Protein AF-A0A1V5MQG4-F1 (afdb_monomer)

Nearest PDB structures (foldseek):
  7k2t-assembly1_A  TM=4.813E-01  e=3.893E-16  Aquifex aeolicus VF5
  7k2t-assembly1_C  TM=4.267E-01  e=6.390E-17  Aquifex aeolicus VF5
  8dne-assembly1_C  TM=4.359E-01  e=9.608E-16  Aquifex aeolicus VF5
  2r5o-assembly1_A  TM=7.917E-01  e=7.625E-08  Escherichia coli
  7nnu-assembly1_B  TM=7.446E-01  e=1.601E-04  Lactobacillus delbrueckii subsp. bulgaricus ATCC 11842 = JCM 1002

Solvent-accessible surface area (backbone atoms only — not comparable to full-atom values): 18918 Å² total; per-residue (Å²): 132,92,72,59,75,93,74,47,52,72,58,55,46,49,54,51,52,49,57,51,57,76,70,55,93,64,64,69,46,80,37,75,48,69,72,78,56,69,53,72,73,54,35,51,52,50,53,52,51,52,53,52,39,48,75,69,70,37,46,75,49,80,45,67,93,49,63,66,60,46,62,74,70,35,74,55,38,75,40,70,56,98,90,38,81,75,46,72,43,50,23,71,62,45,54,47,52,55,48,52,54,55,48,57,57,54,54,66,74,56,78,79,75,81,79,85,88,77,92,79,88,83,82,83,91,84,66,102,64,72,93,83,79,76,82,87,87,89,75,86,82,72,90,75,76,78,65,34,63,50,74,43,66,82,88,79,24,64,62,62,86,56,32,29,43,35,33,43,37,47,32,31,61,98,55,58,64,85,53,85,31,33,30,71,44,32,35,34,38,39,42,30,32,38,36,67,39,62,80,49,31,76,33,56,29,38,34,40,18,39,78,85,67,51,74,73,51,73,53,59,40,70,87,80,49,55,81,83,48,75,25,65,53,47,80,48,72,49,77,49,72,46,62,42,26,37,48,37,66,43,47,36,27,35,21,43,38,33,24,40,73,84,73,43,80,76,46,75,46,76,63,75,44,55,48,58,32,34,74,39,71,68,64,69,67,32,76,61,53,81,80,42,76,82,81,78,69,73,57,43,66,81,75,91,83,86,88,80,88,81,129

Foldseek 3Di:
DPDDLVPDDPQRVLLVVLVVVLPDPDQEEEAAQSLVDDDPVSSVVSLVSLVVCVVVVGHYDYHHPDLVSCLVRPQKDFDDDPNDTPDIGGSVVNVVVVLVVVVVVVVVVVPPDDDDPDDDDDDPDDDPDDPPPDDDDDDDDDPQDDFQKDADDDPVFPDDQFKGWGMWHKDFPPDDRRDAAAQQTKMKIKTKMWTNAAQKDKKKKKWKAFSSRHTPDIDICPVPDDSPPPRDTGIDMDMDIHHHQFFFWGKMFMKMWMAISVPRTPDIGGRPGIHTYHHDPCRVPDPCCVPDPGDDDGTGDPDDDDDDDDD

Radius of gyration: 24.95 Å; Cα contacts (8 Å, |Δi|>4): 440; chains: 1; bounding box: 71×74×61 Å

pLDDT: mean 75.66, std 19.07, range [26.03, 98.06]

Secondary structure (DSSP, 8-state):
----GGG--HHHHHHHHHHHHTT---SEEEEESTTSSS-HHHHHHHHHHHHHHHHTT-EEEEE-S-HHHHHHH-SEEEEEETTEEEEEEEHHHHHHHHHHHHHHHHHHHTTT-PPP---------S--S-TT-S--S--PPP--PPPSEEE--GGGSSB-SSEEEEEEEEEETTS-TTSPEETTS-EEEEEEEEE-SSS--EEEEEEEEETTS-EEEEEEGGGT--TTSS-S-EEEEEEEEEPTTSBPSEEEEEEEEEEETTTEEEEEEEEEEEEEEE--HHHHT-GGGGT-----SSB------------

Structure (mmCIF, N/CA/C/O backbone):
data_AF-A0A1V5MQG4-F1
#
_entry.id   AF-A0A1V5MQG4-F1
#
loop_
_atom_site.group_PDB
_atom_site.id
_atom_site.type_symbol
_atom_site.label_atom_id
_atom_site.label_alt_id
_atom_site.label_comp_id
_atom_site.label_asym_id
_atom_site.label_entity_id
_atom_site.label_seq_id
_atom_site.pdbx_PDB_ins_code
_atom_site.Cartn_x
_atom_site.Cartn_y
_atom_site.Cartn_z
_atom_site.occupancy
_atom_site.B_iso_or_equiv
_atom_site.auth_seq_id
_atom_site.auth_comp_id
_atom_site.auth_asym_id
_atom_site.auth_atom_id
_atom_site.pdbx_PDB_model_num
ATOM 1 N N . MET A 1 1 ? 17.084 -39.443 -5.030 1.00 52.09 1 MET A N 1
ATOM 2 C CA . MET A 1 1 ? 15.611 -39.551 -5.083 1.00 52.09 1 MET A CA 1
ATOM 3 C C . MET A 1 1 ? 15.299 -40.390 -6.305 1.00 52.09 1 MET A C 1
ATOM 5 O O . MET A 1 1 ? 15.584 -39.919 -7.393 1.00 52.09 1 MET A O 1
ATOM 9 N N . ASP A 1 2 ? 14.760 -41.596 -6.122 1.00 71.19 2 ASP A N 1
ATOM 10 C CA . ASP A 1 2 ? 14.412 -42.526 -7.218 1.00 71.19 2 ASP A CA 1
ATOM 11 C C . ASP A 1 2 ? 12.912 -42.484 -7.564 1.00 71.19 2 ASP A C 1
ATOM 13 O O . ASP A 1 2 ? 12.343 -43.413 -8.135 1.00 71.19 2 ASP A O 1
ATOM 17 N N . THR A 1 3 ? 12.237 -41.398 -7.183 1.00 77.06 3 THR A N 1
ATOM 18 C CA . THR A 1 3 ? 10.816 -41.196 -7.458 1.00 77.06 3 THR A CA 1
ATOM 19 C C . THR A 1 3 ? 10.630 -40.804 -8.931 1.00 77.06 3 THR A C 1
ATOM 21 O O . THR A 1 3 ? 11.275 -39.861 -9.385 1.00 77.06 3 THR A O 1
ATOM 24 N N . PRO A 1 4 ? 9.741 -41.460 -9.696 1.00 81.06 4 PRO A N 1
ATOM 25 C CA . PRO A 1 4 ? 9.439 -41.055 -11.068 1.00 81.06 4 PRO A CA 1
ATOM 26 C C . PRO A 1 4 ? 8.904 -39.617 -11.147 1.00 81.06 4 PRO A C 1
ATOM 28 O O . PRO A 1 4 ? 8.066 -39.236 -10.331 1.00 81.06 4 PRO A O 1
ATOM 31 N N . VAL A 1 5 ? 9.306 -38.849 -12.171 1.00 80.00 5 VAL A N 1
ATOM 32 C CA . VAL A 1 5 ? 8.906 -37.433 -12.361 1.00 80.00 5 VAL A CA 1
ATOM 33 C C . VAL A 1 5 ? 7.385 -37.244 -12.365 1.00 80.00 5 VAL A C 1
ATOM 35 O O . VAL A 1 5 ? 6.885 -36.261 -11.831 1.00 80.00 5 VAL A O 1
ATOM 38 N N . LYS A 1 6 ? 6.627 -38.221 -12.878 1.00 83.06 6 LYS A N 1
ATOM 39 C CA . LYS A 1 6 ? 5.152 -38.210 -12.861 1.00 83.06 6 LYS A CA 1
ATOM 40 C C . LYS A 1 6 ? 4.527 -38.163 -11.457 1.00 83.06 6 LYS A C 1
ATOM 42 O O . LYS A 1 6 ? 3.350 -37.855 -11.335 1.00 83.06 6 LYS A O 1
ATOM 47 N N . ASN A 1 7 ? 5.299 -38.486 -10.419 1.00 84.81 7 ASN A N 1
ATOM 48 C CA . ASN A 1 7 ? 4.872 -38.463 -9.020 1.00 84.81 7 ASN A CA 1
ATOM 49 C C . ASN A 1 7 ? 5.419 -37.231 -8.272 1.00 84.81 7 ASN A C 1
ATOM 51 O O . ASN A 1 7 ? 5.342 -37.176 -7.045 1.00 84.81 7 ASN A O 1
ATOM 55 N N . TYR A 1 8 ? 6.038 -36.274 -8.972 1.00 84.06 8 TYR A N 1
ATOM 56 C CA . TYR A 1 8 ? 6.528 -35.043 -8.356 1.00 84.06 8 TYR A CA 1
ATOM 57 C C . TYR A 1 8 ? 5.348 -34.124 -8.040 1.00 84.06 8 TYR A C 1
ATOM 59 O O . TYR A 1 8 ? 4.417 -33.997 -8.832 1.00 84.06 8 TYR A O 1
ATOM 67 N N . SER A 1 9 ? 5.403 -33.442 -6.894 1.00 79.06 9 SER A N 1
ATOM 68 C CA . SER A 1 9 ? 4.512 -32.305 -6.658 1.00 79.06 9 SER A CA 1
ATOM 69 C C . SER A 1 9 ? 4.805 -31.189 -7.666 1.00 79.06 9 SER A C 1
ATOM 71 O O . SER A 1 9 ? 5.906 -31.123 -8.220 1.00 79.06 9 SER A O 1
ATOM 73 N N . SER A 1 10 ? 3.861 -30.267 -7.858 1.00 74.19 10 SER A N 1
ATOM 74 C CA . SER A 1 10 ? 4.056 -29.085 -8.711 1.00 74.19 10 SER A CA 1
ATOM 75 C C . SER A 1 10 ? 5.344 -28.327 -8.359 1.00 74.19 10 SER A C 1
ATOM 77 O O . SER A 1 10 ? 6.143 -28.022 -9.238 1.00 74.19 10 SER A O 1
ATOM 79 N N . GLY A 1 11 ? 5.626 -28.131 -7.066 1.00 76.62 11 GLY A N 1
ATOM 80 C CA . GLY A 1 11 ? 6.857 -27.485 -6.602 1.00 76.62 11 GLY A CA 1
ATOM 81 C C . GLY A 1 11 ? 8.137 -28.283 -6.887 1.00 76.62 11 GLY A C 1
ATOM 82 O O . GLY A 1 11 ? 9.165 -27.695 -7.218 1.00 76.62 11 GLY A O 1
ATOM 83 N N . MET A 1 12 ? 8.106 -29.616 -6.789 1.00 82.69 12 MET A N 1
ATOM 84 C CA . MET A 1 12 ? 9.257 -30.462 -7.140 1.00 82.69 12 MET A CA 1
ATOM 85 C C . MET A 1 12 ? 9.513 -30.468 -8.647 1.00 82.69 12 MET A C 1
ATOM 87 O O . MET A 1 12 ? 10.662 -30.370 -9.077 1.00 82.69 12 MET A O 1
ATOM 91 N N . TYR A 1 13 ? 8.443 -30.553 -9.436 1.00 84.31 13 TYR A N 1
ATOM 92 C CA . TYR A 1 13 ? 8.503 -30.486 -10.890 1.00 84.31 13 TYR A CA 1
ATOM 93 C C . TYR A 1 13 ? 9.094 -29.151 -11.345 1.00 84.31 13 TYR A C 1
ATOM 95 O O . TYR A 1 13 ? 10.034 -29.127 -12.132 1.00 84.31 13 TYR A O 1
ATOM 103 N N . MET A 1 14 ? 8.633 -28.050 -10.752 1.00 80.62 14 MET A N 1
ATOM 104 C CA . MET A 1 14 ? 9.139 -26.706 -11.012 1.00 80.62 14 MET A CA 1
ATOM 105 C C . MET A 1 14 ? 10.629 -26.555 -10.704 1.00 80.62 14 MET A C 1
ATOM 107 O O . MET A 1 14 ? 11.385 -26.006 -11.501 1.00 80.62 14 MET A O 1
ATOM 111 N N . ARG A 1 15 ? 11.068 -27.058 -9.543 1.00 83.69 15 ARG A N 1
ATOM 112 C CA . ARG A 1 15 ? 12.481 -27.017 -9.139 1.00 83.69 15 ARG A CA 1
ATOM 113 C C . ARG A 1 15 ? 13.362 -27.762 -10.126 1.00 83.69 15 ARG A C 1
ATOM 115 O O . ARG A 1 15 ? 14.437 -27.271 -10.461 1.00 83.69 15 ARG A O 1
ATOM 122 N N . LEU A 1 16 ? 12.900 -28.919 -10.597 1.00 86.19 16 LEU A N 1
ATOM 123 C CA . LEU A 1 16 ? 13.592 -29.683 -11.626 1.00 86.19 16 LEU A CA 1
ATOM 124 C C . LEU A 1 16 ? 13.599 -28.933 -12.965 1.00 86.19 16 LEU A C 1
ATOM 126 O O . LEU A 1 16 ? 14.663 -28.780 -13.553 1.00 86.19 16 LEU A O 1
ATOM 130 N N . ALA A 1 17 ? 12.451 -28.424 -13.414 1.00 84.00 17 ALA A N 1
ATOM 131 C CA . ALA A 1 17 ? 12.332 -27.670 -14.660 1.00 84.00 17 ALA A CA 1
ATOM 132 C C . ALA A 1 17 ? 13.258 -26.445 -14.668 1.00 84.00 17 ALA A C 1
ATOM 134 O O . ALA A 1 17 ? 14.018 -26.248 -15.613 1.00 84.00 17 ALA A O 1
ATOM 135 N N . PHE A 1 18 ? 13.283 -25.677 -13.576 1.00 83.88 18 PHE A N 1
ATOM 136 C CA . PHE A 1 18 ? 14.183 -24.538 -13.441 1.00 83.88 18 PHE A CA 1
ATOM 137 C C . PHE A 1 18 ? 15.653 -24.960 -13.397 1.00 83.88 18 PHE A C 1
ATOM 139 O O . PHE A 1 18 ? 16.492 -24.316 -14.018 1.00 83.88 18 PHE A O 1
ATOM 146 N N . ALA A 1 19 ? 15.987 -26.045 -12.688 1.00 84.50 19 ALA A N 1
ATOM 147 C CA . ALA A 1 19 ? 17.353 -26.561 -12.656 1.00 84.50 19 ALA A CA 1
ATOM 148 C C . ALA A 1 19 ? 17.837 -26.973 -14.053 1.00 84.50 19 ALA A C 1
ATOM 150 O O . ALA A 1 19 ? 18.994 -26.724 -14.382 1.00 84.50 19 ALA A O 1
ATOM 151 N N . VAL A 1 20 ? 16.956 -27.541 -14.882 1.00 86.88 20 VAL A N 1
ATOM 152 C CA . VAL A 1 20 ? 17.245 -27.826 -16.291 1.00 86.88 20 VAL A CA 1
ATOM 153 C C . VAL A 1 20 ? 17.458 -26.520 -17.055 1.00 86.88 20 VAL A C 1
ATOM 155 O O . VAL A 1 20 ? 18.537 -26.322 -17.602 1.00 86.88 20 VAL A O 1
ATOM 158 N N . ILE A 1 21 ? 16.493 -25.593 -17.021 1.00 83.81 21 ILE A N 1
ATOM 159 C CA . ILE A 1 21 ? 16.568 -24.311 -17.744 1.00 83.81 21 ILE A CA 1
ATOM 160 C C . ILE A 1 21 ? 17.828 -23.515 -17.369 1.00 83.81 21 ILE A C 1
ATOM 162 O O . ILE A 1 21 ? 18.481 -22.943 -18.236 1.00 83.81 21 ILE A O 1
ATOM 166 N N . ALA A 1 22 ? 18.229 -23.530 -16.097 1.00 79.69 22 ALA A N 1
ATOM 167 C CA . ALA A 1 22 ? 19.415 -22.832 -15.610 1.00 79.69 22 ALA A CA 1
ATOM 16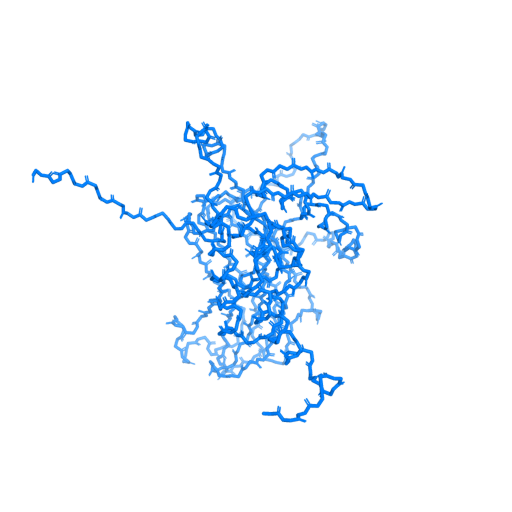8 C C . ALA A 1 22 ? 20.741 -23.323 -16.232 1.00 79.69 22 ALA A C 1
ATOM 170 O O . ALA A 1 22 ? 21.737 -22.596 -16.170 1.00 79.69 22 ALA A O 1
ATOM 171 N N . HIS A 1 23 ? 20.765 -24.527 -16.808 1.00 84.12 23 HIS A N 1
ATOM 172 C CA . HIS A 1 23 ? 21.940 -25.126 -17.451 1.00 84.12 23 HIS A CA 1
ATOM 173 C C . HIS A 1 23 ? 21.776 -25.302 -18.967 1.00 84.12 23 HIS A C 1
ATOM 175 O O . HIS A 1 23 ? 22.690 -25.797 -19.621 1.00 84.12 23 HIS A O 1
ATOM 181 N N . VAL A 1 24 ? 20.631 -24.910 -19.529 1.00 88.12 24 VAL A N 1
ATOM 182 C CA . VAL A 1 24 ? 20.404 -24.921 -20.976 1.00 88.12 24 VAL A CA 1
ATOM 183 C C . VAL A 1 24 ? 21.082 -23.700 -21.594 1.00 88.12 24 VAL A C 1
ATOM 185 O O . VAL A 1 24 ? 20.833 -22.568 -21.181 1.00 88.12 24 VAL A O 1
ATOM 188 N N . ASP A 1 25 ? 21.917 -23.926 -22.607 1.00 86.56 25 ASP A N 1
ATOM 189 C CA . ASP A 1 25 ? 22.452 -22.854 -23.446 1.00 86.56 25 ASP A CA 1
ATOM 190 C C . ASP A 1 25 ? 21.476 -22.568 -24.593 1.00 86.56 25 ASP A C 1
ATOM 192 O O . ASP A 1 25 ? 21.567 -23.138 -25.678 1.00 86.56 25 ASP A O 1
ATOM 196 N N . ALA A 1 26 ? 20.475 -21.739 -24.303 1.00 90.00 26 ALA A N 1
ATOM 197 C CA . ALA A 1 26 ? 19.531 -21.218 -25.284 1.00 90.00 26 ALA A CA 1
ATOM 198 C C . ALA A 1 26 ? 19.756 -19.718 -25.493 1.00 90.00 26 ALA A C 1
ATOM 200 O O . ALA A 1 26 ? 20.293 -19.029 -24.621 1.00 90.00 26 ALA A O 1
ATOM 201 N N . ASP A 1 27 ? 19.320 -19.205 -26.641 1.00 91.25 27 ASP A N 1
ATOM 202 C CA . ASP A 1 27 ? 19.339 -17.767 -26.940 1.00 91.25 27 ASP A CA 1
ATOM 203 C C . ASP A 1 27 ? 18.058 -17.059 -26.483 1.00 91.25 27 ASP A C 1
ATOM 205 O O . ASP A 1 27 ? 18.081 -15.866 -26.170 1.00 91.25 27 ASP A O 1
ATOM 209 N N . ILE A 1 28 ? 16.949 -17.805 -26.412 1.00 92.81 28 ILE A N 1
ATOM 210 C CA . ILE A 1 28 ? 15.619 -17.314 -26.047 1.00 92.81 28 ILE A CA 1
ATOM 211 C C . ILE A 1 28 ? 15.026 -18.216 -24.964 1.00 92.81 28 ILE A C 1
ATOM 213 O O . ILE A 1 28 ? 14.935 -19.432 -25.137 1.00 92.81 28 ILE A O 1
ATOM 217 N N . PHE A 1 29 ? 14.583 -17.605 -23.869 1.00 91.62 29 PHE A N 1
ATOM 218 C CA . PHE A 1 29 ? 13.902 -18.267 -22.761 1.00 91.62 29 PHE A CA 1
ATOM 219 C C . PHE A 1 29 ? 12.455 -17.782 -22.666 1.00 91.62 29 PHE A C 1
ATOM 221 O O . PHE A 1 29 ? 12.201 -16.580 -22.713 1.00 91.62 29 PHE A O 1
ATOM 228 N N . LEU A 1 30 ? 11.516 -18.714 -22.491 1.00 91.44 30 LEU A N 1
ATOM 229 C CA . LEU A 1 30 ? 10.117 -18.425 -22.179 1.00 91.44 30 LEU A CA 1
ATOM 230 C C . LEU A 1 30 ? 9.828 -18.902 -20.757 1.00 91.44 30 LEU A C 1
ATOM 232 O O . LEU A 1 30 ? 9.911 -20.096 -20.470 1.00 91.44 30 LEU A O 1
ATOM 236 N N . PHE A 1 31 ? 9.492 -17.966 -19.880 1.00 87.81 31 PHE A N 1
ATOM 237 C CA . PHE A 1 31 ? 9.106 -18.248 -18.507 1.00 87.81 31 PHE A CA 1
ATOM 238 C C . PHE A 1 31 ? 7.630 -17.934 -18.319 1.00 87.81 31 PHE A C 1
ATOM 240 O O . PHE A 1 31 ? 7.248 -16.767 -18.299 1.00 87.81 31 PHE A O 1
ATOM 247 N N . ASP A 1 32 ? 6.829 -18.982 -18.153 1.00 87.75 32 ASP A N 1
ATOM 248 C CA . ASP A 1 32 ? 5.408 -18.876 -17.841 1.00 87.75 32 ASP A CA 1
ATOM 249 C C . ASP A 1 32 ? 5.185 -19.141 -16.352 1.00 87.75 32 ASP A C 1
ATOM 251 O O . ASP A 1 32 ? 5.477 -20.231 -15.857 1.00 87.75 32 ASP A O 1
ATOM 255 N N . GLU A 1 33 ? 4.799 -18.094 -15.624 1.00 80.19 33 GLU A N 1
ATOM 256 C CA . GLU A 1 33 ? 4.568 -18.088 -14.177 1.00 80.19 33 GLU A CA 1
ATOM 257 C C . GLU A 1 33 ? 5.708 -18.700 -13.344 1.00 80.19 33 GLU A C 1
ATOM 259 O O . GLU A 1 33 ? 5.507 -19.227 -12.248 1.00 80.19 33 GLU A O 1
ATOM 264 N N . VAL A 1 34 ? 6.954 -18.605 -13.827 1.00 76.38 34 VAL A N 1
ATOM 265 C CA . VAL A 1 34 ? 8.057 -19.367 -13.222 1.00 76.38 34 VAL A CA 1
ATOM 266 C C . VAL A 1 34 ? 8.372 -18.939 -11.774 1.00 76.38 34 VAL A C 1
ATOM 268 O O . VAL A 1 34 ? 8.983 -19.669 -10.992 1.00 76.38 34 VAL A O 1
ATOM 271 N N . LEU A 1 35 ? 7.973 -17.717 -11.424 1.00 72.31 35 LEU A N 1
ATOM 272 C CA . LEU A 1 35 ? 8.260 -17.070 -10.149 1.00 72.31 35 LEU A CA 1
ATOM 273 C C . LEU A 1 35 ? 7.092 -17.132 -9.166 1.00 72.31 35 LEU A C 1
ATOM 275 O O . LEU A 1 35 ? 7.253 -16.663 -8.042 1.00 72.31 35 LEU A O 1
ATOM 279 N N . SER A 1 36 ? 5.940 -17.697 -9.537 1.00 66.75 36 SER A N 1
ATOM 280 C CA . SER A 1 36 ? 4.754 -17.738 -8.670 1.00 66.75 36 SER A CA 1
ATOM 281 C C . SER A 1 36 ? 4.760 -18.907 -7.678 1.00 66.75 36 SER A C 1
ATOM 283 O O . SER A 1 36 ? 4.062 -18.854 -6.666 1.00 66.75 36 SER A O 1
ATOM 285 N N . VAL A 1 37 ? 5.581 -19.941 -7.907 1.00 66.31 37 VAL A N 1
ATOM 286 C CA . VAL A 1 37 ? 5.632 -21.136 -7.047 1.00 66.31 37 VAL A CA 1
ATOM 287 C C . VAL A 1 37 ? 7.003 -21.372 -6.408 1.00 66.31 37 VAL A C 1
ATOM 289 O O . VAL A 1 37 ? 8.050 -20.942 -6.891 1.00 66.31 37 VAL A O 1
ATOM 292 N N . GLY A 1 38 ? 6.996 -22.130 -5.310 1.00 69.56 38 GLY A N 1
ATOM 293 C CA . GLY A 1 38 ? 8.183 -22.438 -4.514 1.00 69.56 38 GLY A CA 1
ATOM 294 C C . GLY A 1 38 ? 8.340 -21.528 -3.295 1.00 69.56 38 GLY A C 1
ATOM 295 O O . GLY A 1 38 ? 7.615 -20.555 -3.114 1.00 69.56 38 GLY A O 1
ATOM 296 N N . ASP A 1 39 ? 9.280 -21.881 -2.417 1.00 74.81 39 ASP A N 1
ATOM 297 C CA . ASP A 1 39 ? 9.585 -21.070 -1.236 1.00 74.81 39 ASP A CA 1
ATOM 298 C C . ASP A 1 39 ? 10.395 -19.817 -1.617 1.00 74.81 39 ASP A C 1
ATOM 300 O O . ASP A 1 39 ? 10.957 -19.719 -2.711 1.00 74.81 39 ASP A O 1
ATOM 304 N N . ALA A 1 40 ? 10.472 -18.848 -0.702 1.00 69.50 40 ALA A N 1
ATOM 305 C CA . ALA A 1 40 ? 11.180 -17.588 -0.933 1.00 69.50 40 ALA A CA 1
ATOM 306 C C . ALA A 1 40 ? 12.654 -17.791 -1.340 1.00 69.50 40 ALA A C 1
ATOM 308 O O . ALA A 1 40 ? 13.167 -17.070 -2.195 1.00 69.50 40 ALA A O 1
ATOM 309 N N . ALA A 1 41 ? 13.325 -18.804 -0.781 1.00 69.62 41 ALA A N 1
ATOM 310 C CA . ALA A 1 41 ? 14.715 -19.114 -1.106 1.00 69.62 41 ALA A CA 1
ATOM 311 C C . ALA A 1 41 ? 14.870 -19.612 -2.552 1.00 69.62 41 ALA A C 1
ATOM 313 O O . ALA A 1 41 ? 15.831 -19.259 -3.237 1.00 69.62 41 ALA A O 1
ATOM 314 N N . PHE A 1 42 ? 13.929 -20.422 -3.037 1.00 76.25 42 PHE A N 1
ATOM 315 C CA . PHE A 1 42 ? 13.899 -20.881 -4.419 1.00 76.25 42 PHE A CA 1
ATOM 316 C C . PHE A 1 42 ? 13.540 -19.752 -5.390 1.00 76.25 42 PHE A C 1
ATOM 318 O O . PHE A 1 42 ? 14.222 -19.598 -6.402 1.00 76.25 42 PHE A O 1
ATOM 325 N N . ARG A 1 43 ? 12.555 -18.910 -5.052 1.00 75.88 43 ARG A N 1
ATOM 326 C CA . ARG A 1 43 ? 12.196 -17.724 -5.851 1.00 75.88 43 ARG A CA 1
ATOM 327 C C . ARG A 1 43 ? 13.392 -16.782 -6.015 1.00 75.88 43 ARG A C 1
ATOM 329 O O . ARG A 1 43 ? 13.703 -16.382 -7.132 1.00 75.88 43 ARG A O 1
ATOM 336 N N . PHE A 1 44 ? 14.148 -16.537 -4.941 1.00 73.88 44 PHE A N 1
ATOM 337 C CA . PHE A 1 44 ? 15.380 -15.742 -4.995 1.00 73.88 44 PHE A CA 1
ATOM 338 C C . PHE A 1 44 ? 16.445 -16.348 -5.924 1.00 73.88 44 PHE A C 1
ATOM 340 O O . PHE A 1 44 ? 17.083 -15.631 -6.695 1.00 73.88 44 PHE A O 1
ATOM 347 N N . LYS A 1 45 ? 16.629 -17.677 -5.901 1.00 78.12 45 LYS A N 1
ATOM 348 C CA . LYS A 1 45 ? 17.538 -18.363 -6.840 1.00 78.12 45 LYS A CA 1
ATOM 349 C C . LYS A 1 45 ? 17.082 -18.201 -8.288 1.00 78.12 45 LYS A C 1
ATOM 351 O O . LYS A 1 45 ? 17.925 -17.976 -9.154 1.00 78.12 45 LYS A O 1
ATOM 356 N N . CYS A 1 46 ? 15.775 -18.290 -8.533 1.00 80.94 46 CYS A N 1
ATOM 357 C CA . CYS A 1 46 ? 15.215 -18.115 -9.867 1.00 80.94 46 CYS A CA 1
ATOM 358 C C . CYS A 1 46 ? 15.454 -16.698 -10.381 1.00 80.94 46 CYS A C 1
ATOM 360 O O . CYS A 1 46 ? 16.027 -16.521 -11.453 1.00 80.94 46 CYS A O 1
ATOM 362 N N . GLN A 1 47 ? 15.129 -15.704 -9.556 1.00 78.44 47 GLN A N 1
ATOM 363 C CA . GLN A 1 47 ? 15.356 -14.292 -9.833 1.00 78.44 47 GLN A CA 1
ATOM 364 C C . GLN A 1 47 ? 16.821 -13.997 -10.174 1.00 78.44 47 GLN A C 1
ATOM 366 O O . GLN A 1 47 ? 17.117 -13.359 -11.184 1.00 78.44 47 GLN A O 1
ATOM 371 N N . ARG A 1 48 ? 17.756 -14.493 -9.354 1.00 78.88 48 ARG A N 1
ATOM 372 C CA . ARG A 1 48 ? 19.188 -14.275 -9.579 1.00 78.88 48 ARG A CA 1
ATOM 373 C C . ARG A 1 48 ? 19.639 -14.861 -10.913 1.00 78.88 48 ARG A C 1
ATOM 375 O O . ARG A 1 48 ? 20.352 -14.198 -11.655 1.00 78.88 48 ARG A O 1
ATOM 382 N N . LYS A 1 49 ? 19.197 -16.078 -11.235 1.00 84.38 49 LYS A N 1
ATOM 383 C CA . LYS A 1 49 ? 19.567 -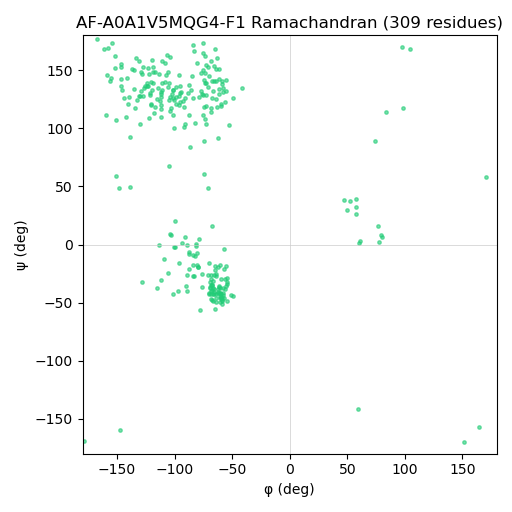16.744 -12.484 1.00 84.38 49 LYS A CA 1
ATOM 384 C C . LYS A 1 49 ? 18.942 -16.079 -13.714 1.00 84.38 49 LYS A C 1
ATOM 386 O O . LYS A 1 49 ? 19.611 -15.976 -14.735 1.00 84.38 49 LYS A O 1
ATOM 391 N N . ILE A 1 50 ? 17.706 -15.590 -13.620 1.00 84.94 50 ILE A N 1
ATOM 392 C CA . ILE A 1 50 ? 17.087 -14.779 -14.679 1.00 84.94 50 ILE A CA 1
ATOM 393 C C . ILE A 1 50 ? 17.940 -13.532 -14.937 1.00 84.94 50 ILE A C 1
ATOM 395 O O . ILE A 1 50 ? 18.322 -13.288 -16.076 1.00 84.94 50 ILE A O 1
ATOM 399 N N . ASN A 1 51 ? 18.340 -12.810 -13.886 1.00 79.00 51 ASN A N 1
ATOM 400 C CA . ASN A 1 51 ? 19.208 -11.637 -14.025 1.00 79.00 51 ASN A CA 1
ATOM 401 C C . ASN A 1 51 ? 20.587 -11.990 -14.618 1.00 79.00 51 ASN A C 1
ATOM 403 O O . ASN A 1 51 ? 21.112 -11.238 -15.434 1.00 79.00 51 ASN A O 1
ATOM 407 N N . GLU A 1 52 ? 21.174 -13.135 -14.252 1.00 82.62 52 GLU A N 1
ATOM 408 C CA . GLU A 1 52 ? 22.410 -13.643 -14.873 1.00 82.62 52 GLU A CA 1
ATOM 409 C C . GLU A 1 52 ? 22.234 -13.870 -16.386 1.00 82.62 52 GLU A C 1
ATOM 411 O O . GLU A 1 52 ? 23.110 -13.491 -17.161 1.00 82.62 52 GLU A O 1
ATOM 416 N N . LEU A 1 53 ? 21.105 -14.446 -16.818 1.00 85.94 53 LEU A N 1
ATOM 417 C CA . LEU A 1 53 ? 20.795 -14.669 -18.236 1.00 85.94 53 LEU A CA 1
ATOM 418 C C . LEU A 1 53 ? 20.592 -13.347 -18.993 1.00 85.94 53 LEU A C 1
ATOM 420 O O . LEU A 1 53 ? 21.140 -13.190 -20.084 1.00 85.94 53 LEU A O 1
ATOM 424 N N . VAL A 1 54 ? 19.881 -12.381 -18.398 1.00 80.06 54 VAL A N 1
ATOM 425 C CA . VAL A 1 54 ? 19.722 -11.026 -18.963 1.00 80.06 54 VAL A CA 1
ATOM 426 C C . VAL A 1 54 ? 21.086 -10.358 -19.149 1.00 80.06 54 VAL A C 1
ATOM 428 O O . VAL A 1 54 ? 21.395 -9.872 -20.234 1.00 80.06 54 VAL A O 1
ATOM 431 N N . ASN A 1 55 ? 21.941 -10.391 -18.123 1.00 78.06 55 ASN A N 1
ATOM 432 C CA . ASN A 1 55 ? 23.282 -9.800 -18.177 1.00 78.06 55 ASN A CA 1
ATOM 433 C C . ASN A 1 55 ? 24.209 -10.507 -19.178 1.00 78.06 55 ASN A C 1
ATOM 435 O O . ASN A 1 55 ? 25.133 -9.889 -19.701 1.00 78.06 55 ASN A O 1
ATOM 439 N N . ALA A 1 56 ? 23.960 -11.786 -19.464 1.00 84.94 56 ALA A N 1
ATOM 440 C CA . ALA A 1 56 ? 24.647 -12.539 -20.509 1.00 84.94 56 ALA A CA 1
ATOM 441 C C . ALA A 1 56 ? 24.116 -12.243 -21.929 1.00 84.94 56 ALA A C 1
ATOM 443 O O . ALA A 1 56 ? 24.548 -12.887 -22.883 1.00 84.94 56 ALA A O 1
ATOM 444 N N . GLY A 1 57 ? 23.184 -11.294 -22.085 1.00 85.00 57 GLY A N 1
ATOM 445 C CA . GLY A 1 57 ? 22.621 -10.894 -23.376 1.00 85.00 57 GLY A CA 1
ATOM 446 C C . GLY A 1 57 ? 21.590 -11.872 -23.942 1.00 85.00 57 GLY A C 1
ATOM 447 O O . GLY A 1 57 ? 21.293 -11.818 -25.134 1.00 85.00 57 GLY A O 1
ATOM 448 N N . LYS A 1 58 ? 21.052 -12.782 -23.118 1.00 88.69 58 LYS A N 1
ATOM 449 C CA . LYS A 1 58 ? 20.009 -13.725 -23.542 1.00 88.69 58 LYS A CA 1
ATOM 450 C C . LYS A 1 58 ? 18.650 -13.024 -23.612 1.00 88.69 58 LYS A C 1
ATOM 452 O O . LYS A 1 58 ? 18.359 -12.129 -22.819 1.00 88.69 58 LYS A O 1
ATOM 457 N N . THR A 1 59 ? 17.794 -13.456 -24.537 1.00 90.31 59 THR A N 1
ATOM 458 C CA . THR A 1 59 ? 16.428 -12.927 -24.661 1.00 90.31 59 THR A CA 1
ATOM 459 C C . THR A 1 59 ? 15.492 -13.681 -23.727 1.00 90.31 59 THR A C 1
ATOM 461 O O . THR A 1 59 ? 15.502 -14.911 -23.695 1.00 90.31 59 THR A O 1
ATOM 464 N N . ILE A 1 60 ? 14.660 -12.955 -22.980 1.00 88.81 60 ILE A N 1
ATOM 465 C CA . ILE A 1 60 ? 13.695 -13.546 -22.052 1.00 88.81 60 ILE A CA 1
ATOM 466 C C . ILE A 1 60 ? 12.302 -12.990 -22.331 1.00 88.81 60 ILE A C 1
ATOM 468 O O . ILE A 1 60 ? 12.103 -11.778 -22.334 1.00 88.81 60 ILE A O 1
ATOM 472 N N . ILE A 1 61 ? 11.341 -13.891 -22.515 1.00 91.88 61 ILE A N 1
ATOM 473 C CA . ILE A 1 61 ? 9.910 -13.597 -22.495 1.00 91.88 61 ILE A CA 1
ATOM 474 C C . ILE A 1 61 ? 9.380 -14.087 -21.151 1.00 91.88 61 ILE A C 1
ATOM 476 O O . ILE A 1 61 ? 9.454 -15.279 -20.848 1.00 91.88 61 ILE A O 1
ATOM 480 N N . LEU A 1 62 ? 8.877 -13.163 -20.339 1.00 88.56 62 LEU A N 1
ATOM 481 C CA . LEU A 1 62 ? 8.320 -13.452 -19.023 1.00 88.56 62 LEU A CA 1
ATOM 482 C C . LEU A 1 62 ? 6.809 -13.217 -19.040 1.00 88.56 62 LEU A C 1
ATOM 484 O O . LEU A 1 62 ? 6.356 -12.142 -19.425 1.00 88.56 62 LEU A O 1
ATOM 488 N N . VAL A 1 63 ? 6.056 -14.206 -18.569 1.00 89.06 63 VAL A N 1
ATOM 489 C CA . VAL A 1 63 ? 4.621 -14.118 -18.292 1.00 89.06 63 VAL A CA 1
ATOM 490 C C . VAL A 1 63 ? 4.430 -14.296 -16.788 1.00 89.06 63 VAL A C 1
ATOM 492 O O . VAL A 1 63 ? 4.944 -15.245 -16.194 1.00 89.06 63 VAL A O 1
ATOM 495 N N . SER A 1 64 ? 3.754 -13.346 -16.146 1.00 82.38 64 SER A N 1
ATOM 496 C CA . SER A 1 64 ? 3.543 -13.355 -14.698 1.00 82.38 64 SER A CA 1
ATOM 497 C C . SER A 1 64 ? 2.311 -12.540 -14.322 1.00 82.38 64 SER A C 1
ATOM 499 O O . SER A 1 64 ? 2.100 -11.454 -14.858 1.00 82.38 64 SER A O 1
ATOM 501 N N . HIS A 1 65 ? 1.545 -13.028 -13.346 1.00 79.75 65 HIS A N 1
ATOM 502 C CA . HIS A 1 65 ? 0.493 -12.256 -12.678 1.00 79.75 65 HIS A CA 1
ATOM 503 C C . HIS A 1 65 ? 1.040 -11.341 -11.566 1.00 79.75 65 HIS A C 1
ATOM 505 O O . HIS A 1 65 ? 0.317 -10.503 -11.03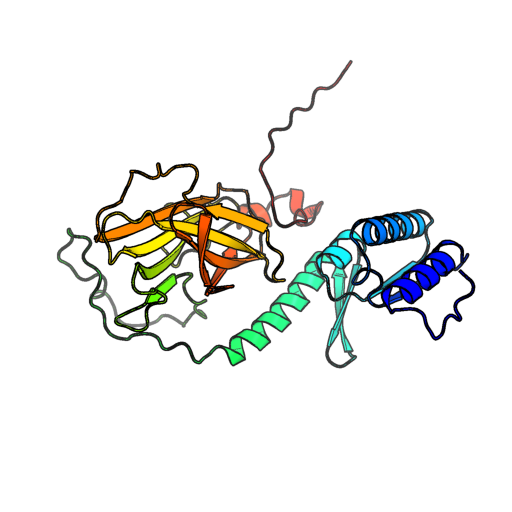5 1.00 79.75 65 HIS A O 1
ATOM 511 N N . ASN A 1 66 ? 2.315 -11.489 -11.190 1.00 74.38 66 ASN A N 1
ATOM 512 C CA . ASN A 1 66 ? 2.963 -10.626 -10.209 1.00 74.38 66 ASN A CA 1
ATOM 513 C C . ASN A 1 66 ? 3.632 -9.438 -10.908 1.00 74.38 66 ASN A C 1
ATOM 515 O O . ASN A 1 66 ? 4.729 -9.557 -11.462 1.00 74.38 66 ASN A O 1
ATOM 519 N N . LEU A 1 67 ? 2.992 -8.273 -10.823 1.00 75.38 67 LEU A N 1
ATOM 520 C CA . LEU A 1 67 ? 3.464 -7.047 -11.468 1.00 75.38 67 LEU A CA 1
ATOM 521 C C . LEU A 1 67 ? 4.814 -6.557 -10.932 1.00 75.38 67 LEU A C 1
ATOM 523 O O . LEU A 1 67 ? 5.551 -5.910 -11.670 1.00 75.38 67 LEU A O 1
ATOM 527 N N . ASN A 1 68 ? 5.182 -6.895 -9.690 1.00 69.19 68 ASN A N 1
ATOM 528 C CA . ASN A 1 68 ? 6.503 -6.556 -9.155 1.00 69.19 68 ASN A CA 1
ATOM 529 C C . ASN A 1 68 ? 7.613 -7.362 -9.835 1.00 69.19 68 ASN A C 1
ATOM 531 O O . ASN A 1 68 ? 8.690 -6.826 -10.083 1.00 69.19 68 ASN A O 1
ATOM 535 N N . ASP A 1 69 ? 7.363 -8.632 -10.161 1.00 73.62 69 ASP A N 1
ATOM 536 C CA . ASP A 1 69 ? 8.339 -9.448 -10.891 1.00 73.62 69 ASP A CA 1
ATOM 537 C C . ASP A 1 69 ? 8.535 -8.876 -12.302 1.00 73.62 69 ASP A C 1
ATOM 539 O O . ASP A 1 69 ? 9.667 -8.701 -12.752 1.00 73.62 69 ASP A O 1
ATOM 543 N N . VAL A 1 70 ? 7.435 -8.490 -12.960 1.00 82.19 70 VAL A N 1
ATOM 544 C CA . VAL A 1 70 ? 7.459 -7.827 -14.272 1.00 82.19 70 VAL A CA 1
ATOM 545 C C . VAL A 1 70 ? 8.228 -6.504 -14.204 1.00 82.19 70 VAL A C 1
ATOM 547 O O . VAL A 1 70 ? 9.139 -6.290 -14.998 1.00 82.19 70 VAL A O 1
ATOM 550 N N . ALA A 1 71 ? 7.930 -5.645 -13.226 1.00 68.12 71 ALA A N 1
ATOM 551 C CA . ALA A 1 71 ? 8.590 -4.350 -13.051 1.00 68.12 71 ALA A CA 1
ATOM 552 C C . ALA A 1 71 ? 10.102 -4.464 -12.792 1.00 68.12 71 ALA A C 1
ATOM 554 O O . ALA A 1 71 ? 10.867 -3.626 -13.264 1.00 68.12 71 ALA A O 1
ATOM 555 N N . ASN A 1 72 ? 10.536 -5.491 -12.054 1.00 67.12 72 ASN A N 1
ATOM 556 C CA . ASN A 1 72 ? 11.942 -5.674 -11.687 1.00 67.12 72 ASN A CA 1
ATOM 557 C C . ASN A 1 72 ? 12.781 -6.359 -12.775 1.00 67.12 72 ASN A C 1
ATOM 559 O O . ASN A 1 72 ? 13.997 -6.172 -12.806 1.00 67.12 72 ASN A O 1
ATOM 563 N N . ILE A 1 73 ? 12.166 -7.186 -13.626 1.00 76.50 73 ILE A N 1
ATOM 564 C CA . ILE A 1 73 ? 12.877 -8.008 -14.621 1.00 76.50 73 ILE A CA 1
ATOM 565 C C . ILE A 1 73 ? 12.794 -7.399 -16.014 1.00 76.50 73 ILE A C 1
ATOM 567 O O . ILE A 1 73 ? 13.770 -7.418 -16.764 1.00 76.50 73 ILE A O 1
ATOM 571 N N . CYS A 1 74 ? 11.617 -6.905 -16.388 1.00 80.56 74 CYS A N 1
ATOM 572 C CA . CYS A 1 74 ? 11.328 -6.516 -17.755 1.00 80.56 74 CYS A CA 1
ATOM 573 C C . CYS A 1 74 ? 11.547 -5.007 -17.914 1.00 80.56 74 CYS A C 1
ATOM 575 O O . CYS A 1 74 ? 10.845 -4.227 -17.274 1.00 80.56 74 CYS A O 1
ATOM 577 N N . PRO A 1 75 ? 12.456 -4.551 -18.795 1.00 71.19 75 PRO A N 1
ATOM 578 C CA . PRO A 1 75 ? 12.561 -3.133 -19.144 1.00 71.19 75 PRO A CA 1
ATOM 579 C C . PRO A 1 75 ? 11.448 -2.686 -20.109 1.00 71.19 75 PRO A C 1
ATOM 581 O O . PRO A 1 75 ? 11.083 -1.509 -20.144 1.00 71.19 75 PRO A O 1
ATOM 584 N N . GLN A 1 76 ? 10.901 -3.625 -20.888 1.00 79.50 76 GLN A N 1
ATOM 585 C CA . GLN A 1 76 ? 9.785 -3.405 -21.803 1.00 79.50 76 GLN A CA 1
ATOM 586 C C . GLN A 1 76 ? 8.691 -4.447 -21.588 1.00 79.50 76 GLN A C 1
ATOM 588 O O . GLN A 1 76 ? 8.986 -5.596 -21.264 1.00 79.50 76 GLN A O 1
ATOM 593 N N . CYS A 1 77 ? 7.442 -4.045 -21.813 1.00 87.12 77 CYS A N 1
ATOM 594 C CA . CYS A 1 77 ? 6.270 -4.907 -21.711 1.00 87.12 77 CYS A CA 1
ATOM 595 C C . CYS A 1 77 ? 5.366 -4.788 -22.935 1.00 87.12 77 CYS A C 1
ATOM 597 O O . CYS A 1 77 ? 5.361 -3.778 -23.643 1.00 87.12 77 CYS A O 1
ATOM 599 N N . LEU A 1 78 ? 4.573 -5.839 -23.130 1.00 90.56 78 LEU A N 1
ATOM 600 C CA . LEU A 1 78 ? 3.519 -5.942 -24.126 1.00 90.56 78 LEU A CA 1
ATOM 601 C C . LEU A 1 78 ? 2.198 -6.182 -23.390 1.00 90.56 78 LEU A C 1
ATOM 603 O O . LEU A 1 78 ? 2.075 -7.169 -22.669 1.00 90.56 78 LEU A O 1
ATOM 607 N N . LEU A 1 79 ? 1.225 -5.293 -23.571 1.00 86.38 79 LEU A N 1
ATOM 608 C CA . LEU A 1 79 ? -0.135 -5.466 -23.069 1.00 86.38 79 LEU A CA 1
ATOM 609 C C . LEU A 1 79 ? -0.999 -6.113 -24.149 1.00 86.38 79 LEU A C 1
ATOM 611 O O . LEU A 1 79 ? -1.128 -5.581 -25.256 1.00 86.38 79 LEU A O 1
ATOM 615 N N . LEU A 1 80 ? -1.604 -7.245 -23.801 1.00 87.56 80 LEU A N 1
ATOM 616 C CA . LEU A 1 80 ? -2.535 -7.984 -24.642 1.00 87.56 80 LEU A CA 1
ATOM 617 C C . LEU A 1 80 ? -3.949 -7.900 -24.062 1.00 87.56 80 LEU A C 1
ATOM 619 O O . LEU A 1 80 ? -4.131 -8.051 -22.859 1.00 87.56 80 LEU A O 1
ATOM 623 N N . ASP A 1 81 ? -4.938 -7.726 -24.931 1.00 83.50 81 ASP A N 1
ATOM 624 C CA . ASP A 1 81 ? -6.365 -7.838 -24.611 1.00 83.50 81 ASP A CA 1
ATOM 625 C C . ASP A 1 81 ? -7.060 -8.566 -25.767 1.00 83.50 81 ASP A C 1
ATOM 627 O O . ASP A 1 81 ? -6.871 -8.217 -26.937 1.00 83.50 81 ASP A O 1
ATOM 631 N N . GLY A 1 82 ? -7.792 -9.638 -25.456 1.00 86.06 82 GLY A N 1
ATOM 632 C CA . GLY A 1 82 ? -8.456 -10.474 -26.460 1.00 86.06 82 GLY A CA 1
ATOM 633 C C . GLY A 1 82 ? -7.514 -11.071 -27.518 1.00 86.06 82 GLY A C 1
ATOM 634 O O . GLY A 1 82 ? -7.932 -11.313 -28.647 1.00 86.06 82 GLY A O 1
ATOM 635 N N . GLY A 1 83 ? -6.230 -11.265 -27.188 1.00 86.88 83 GLY A N 1
ATOM 636 C CA . GLY A 1 83 ? -5.202 -11.731 -28.130 1.00 86.88 83 GLY A CA 1
ATOM 637 C C . GLY A 1 83 ? -4.635 -10.646 -29.057 1.00 86.88 83 GLY A C 1
ATOM 638 O O . GLY A 1 83 ? -3.846 -10.961 -29.946 1.00 86.88 83 GLY A O 1
ATOM 639 N N . VAL A 1 84 ? -4.999 -9.377 -28.854 1.00 89.19 84 VAL A N 1
ATOM 640 C CA . VAL A 1 84 ? -4.505 -8.231 -29.628 1.00 89.19 84 VAL A CA 1
ATOM 641 C C . VAL A 1 84 ? -3.565 -7.388 -28.773 1.00 89.19 84 VAL A C 1
ATOM 643 O O . VAL A 1 84 ? -3.831 -7.138 -27.600 1.00 89.19 84 VAL A O 1
ATOM 646 N N . VAL A 1 85 ? -2.476 -6.906 -29.374 1.00 90.50 85 VAL A N 1
ATOM 647 C CA . VAL A 1 85 ? -1.574 -5.939 -28.736 1.00 90.50 85 VAL A CA 1
ATOM 648 C C . VAL A 1 85 ? -2.288 -4.602 -28.577 1.00 90.50 85 VAL A C 1
ATOM 650 O O . VAL A 1 85 ? -2.587 -3.936 -29.567 1.00 90.50 85 VAL A O 1
ATOM 653 N N . LYS A 1 86 ? -2.538 -4.200 -27.331 1.00 88.06 86 LYS A N 1
ATOM 654 C CA . LYS A 1 86 ? -3.113 -2.890 -26.998 1.00 88.06 86 LYS A CA 1
ATOM 655 C C . LYS A 1 86 ? -2.052 -1.826 -26.807 1.00 88.06 86 LYS A C 1
ATOM 657 O O . LYS A 1 86 ? -2.242 -0.697 -27.243 1.00 88.06 86 LYS A O 1
ATOM 662 N N . ALA A 1 87 ? -0.946 -2.192 -26.169 1.00 81.69 87 ALA A N 1
ATOM 663 C CA . ALA A 1 87 ? 0.160 -1.286 -25.915 1.00 81.69 87 ALA A CA 1
ATOM 664 C C . ALA A 1 87 ? 1.480 -2.060 -25.837 1.00 81.69 87 ALA A C 1
ATOM 666 O O . ALA A 1 87 ? 1.518 -3.234 -25.468 1.00 81.69 87 ALA A O 1
ATOM 667 N N . SER A 1 88 ? 2.577 -1.397 -26.187 1.00 89.25 88 SER A N 1
ATOM 668 C CA . SER A 1 88 ? 3.934 -1.927 -26.048 1.00 89.25 88 SER A CA 1
ATOM 669 C C . SER A 1 88 ? 4.884 -0.786 -25.729 1.00 89.25 88 SER A C 1
ATOM 671 O O . SER A 1 88 ? 4.800 0.265 -26.365 1.00 89.25 88 SER A O 1
ATOM 673 N N . GLY A 1 89 ? 5.804 -0.973 -24.792 1.00 80.38 89 GLY A N 1
ATOM 674 C CA . GLY A 1 89 ? 6.697 0.111 -24.401 1.00 80.38 89 GLY A CA 1
ATOM 675 C C . GLY A 1 89 ? 7.414 -0.160 -23.094 1.00 80.38 89 GLY A C 1
ATOM 676 O O . GLY A 1 89 ? 7.585 -1.310 -22.699 1.00 80.38 89 GLY A O 1
ATOM 677 N N . GLN A 1 90 ? 7.853 0.908 -22.428 1.00 69.88 90 GLN A N 1
ATOM 678 C CA . GLN A 1 90 ? 8.483 0.797 -21.116 1.00 69.88 90 GLN A CA 1
ATOM 679 C C . GLN A 1 90 ? 7.509 0.198 -20.104 1.00 69.88 90 GLN A C 1
ATOM 681 O O . GLN A 1 90 ? 6.361 0.632 -20.003 1.00 69.88 90 GLN A O 1
ATOM 686 N N . THR A 1 91 ? 8.000 -0.766 -19.330 1.00 71.62 91 THR A N 1
ATOM 687 C CA . THR A 1 91 ? 7.202 -1.559 -18.390 1.00 71.62 91 THR A CA 1
ATOM 688 C C . THR A 1 91 ? 6.315 -0.716 -17.488 1.00 71.62 91 THR A C 1
ATOM 690 O O . THR A 1 91 ? 5.139 -1.020 -17.360 1.00 71.62 91 THR A O 1
ATOM 693 N N . PHE A 1 92 ? 6.826 0.379 -16.923 1.00 57.22 92 PHE A N 1
ATOM 694 C CA . PHE A 1 92 ? 6.048 1.215 -16.008 1.00 57.22 92 PHE A CA 1
ATOM 695 C C . PHE A 1 92 ? 4.765 1.783 -16.640 1.00 57.22 92 PHE A C 1
ATOM 697 O O . PHE A 1 92 ? 3.700 1.688 -16.035 1.00 57.22 92 PHE A O 1
ATOM 704 N N . GLY A 1 93 ? 4.851 2.326 -17.860 1.00 57.03 93 GLY A N 1
ATOM 705 C CA . GLY A 1 93 ? 3.681 2.861 -18.567 1.00 57.03 93 GLY A CA 1
ATOM 706 C C . GLY A 1 93 ? 2.665 1.764 -18.877 1.00 57.03 93 GLY A C 1
ATOM 707 O O . GLY A 1 93 ? 1.492 1.893 -18.552 1.00 57.03 93 GLY A O 1
ATOM 708 N N . ILE A 1 94 ? 3.147 0.627 -19.383 1.00 78.25 94 ILE A N 1
ATOM 709 C CA . ILE A 1 94 ? 2.301 -0.515 -19.749 1.00 78.25 94 ILE A CA 1
ATOM 710 C C . ILE A 1 94 ? 1.620 -1.148 -18.527 1.00 78.25 94 ILE A C 1
ATOM 712 O O . ILE A 1 94 ? 0.453 -1.528 -18.593 1.00 78.25 94 ILE A O 1
ATOM 716 N N . LEU A 1 95 ? 2.323 -1.239 -17.396 1.00 69.38 95 LEU A N 1
ATOM 717 C CA . LEU A 1 95 ? 1.746 -1.693 -16.132 1.00 69.38 95 LEU A CA 1
ATOM 718 C C . LEU A 1 95 ? 0.701 -0.710 -15.599 1.00 69.38 95 LEU A C 1
ATOM 720 O O . LEU A 1 95 ? -0.243 -1.135 -14.935 1.00 69.38 95 LEU A O 1
ATOM 724 N N . ASN A 1 96 ? 0.847 0.591 -15.858 1.00 62.22 96 ASN A N 1
ATOM 725 C CA . ASN A 1 96 ? -0.194 1.550 -15.513 1.00 62.22 96 ASN A CA 1
ATOM 726 C C . ASN A 1 96 ? -1.447 1.339 -16.372 1.00 62.22 96 ASN A C 1
ATOM 728 O O . ASN A 1 96 ? -2.524 1.189 -15.803 1.00 62.22 96 ASN A O 1
ATOM 732 N N . ASP A 1 97 ? -1.286 1.212 -17.691 1.00 67.88 97 ASP A N 1
ATOM 733 C CA . ASP A 1 97 ? -2.387 0.980 -18.638 1.00 67.88 97 ASP A CA 1
ATOM 734 C C . ASP A 1 97 ? -3.155 -0.320 -18.326 1.00 67.88 97 ASP A C 1
ATOM 736 O O . ASP A 1 97 ? -4.385 -0.329 -18.277 1.00 67.88 97 ASP A O 1
ATOM 740 N N . TYR A 1 98 ? -2.437 -1.418 -18.044 1.00 77.31 98 TYR A N 1
ATOM 741 C CA . TYR A 1 98 ? -3.029 -2.697 -17.621 1.00 77.31 98 TYR A CA 1
ATOM 742 C C . TYR A 1 98 ? -3.876 -2.550 -16.348 1.00 77.31 98 TYR A C 1
ATOM 744 O O . TYR A 1 98 ? -4.963 -3.121 -16.217 1.00 77.31 98 TYR A O 1
ATOM 752 N N . MET A 1 99 ? -3.373 -1.771 -15.391 1.00 63.16 99 MET A N 1
ATOM 753 C CA . MET A 1 99 ? -4.041 -1.577 -14.109 1.00 63.16 99 MET A CA 1
ATOM 754 C C . MET A 1 99 ? -5.237 -0.633 -14.205 1.00 63.16 99 MET A C 1
ATOM 756 O O . MET A 1 99 ? -6.243 -0.874 -13.550 1.00 63.16 99 MET A O 1
ATOM 760 N N . GLU A 1 100 ? -5.172 0.415 -15.024 1.00 63.72 100 GLU A N 1
ATOM 761 C CA . GLU A 1 100 ? -6.327 1.282 -15.274 1.00 63.72 100 GLU A CA 1
ATOM 762 C C . GLU A 1 100 ? -7.459 0.516 -15.962 1.00 63.72 100 GLU A C 1
ATOM 764 O O . GLU A 1 100 ? -8.610 0.622 -15.536 1.00 63.72 100 GLU A O 1
ATOM 769 N N . ALA A 1 101 ? -7.131 -0.324 -16.949 1.00 68.88 101 ALA A N 1
ATOM 770 C CA . ALA A 1 101 ? -8.106 -1.183 -17.611 1.00 68.88 101 ALA A CA 1
ATOM 771 C C . ALA A 1 101 ? -8.804 -2.132 -16.615 1.00 68.88 101 ALA A C 1
ATOM 773 O O . ALA A 1 101 ? -10.032 -2.127 -16.528 1.00 68.88 101 ALA A O 1
ATOM 774 N N . SER A 1 102 ? -8.043 -2.860 -15.791 1.00 64.56 102 SER A N 1
ATOM 775 C CA . SER A 1 102 ? -8.599 -3.820 -14.815 1.00 64.56 102 SER A CA 1
ATOM 776 C C . SER A 1 102 ? -9.385 -3.167 -13.666 1.00 64.56 102 SER A C 1
ATOM 778 O O . SER A 1 102 ? -10.403 -3.704 -13.219 1.00 64.56 102 SER A O 1
ATOM 780 N N . ILE A 1 103 ? -8.965 -1.984 -13.201 1.00 57.41 103 ILE A N 1
ATOM 781 C CA . ILE A 1 103 ? -9.705 -1.205 -12.196 1.00 57.41 103 ILE A CA 1
ATOM 782 C C . ILE A 1 103 ? -11.014 -0.670 -12.787 1.00 57.41 103 ILE A C 1
ATOM 784 O O . ILE A 1 103 ? -12.045 -0.736 -12.121 1.00 57.41 103 ILE A O 1
ATOM 788 N N . SER A 1 104 ? -11.000 -0.158 -14.024 1.00 52.62 104 SER A N 1
ATOM 789 C CA . SER A 1 104 ? -12.209 0.361 -14.681 1.00 52.62 104 SER A CA 1
ATOM 790 C C . SER A 1 104 ? -13.288 -0.715 -14.855 1.00 52.62 104 SER A C 1
ATOM 792 O O . SER A 1 104 ? -14.472 -0.444 -14.655 1.00 52.62 104 SER A O 1
ATOM 794 N N . GLU A 1 105 ? -12.865 -1.951 -15.120 1.00 56.25 105 GLU A N 1
ATOM 795 C CA . GLU A 1 105 ? -13.729 -3.124 -15.218 1.00 56.25 105 GLU A CA 1
ATOM 796 C C . GLU A 1 105 ? -14.322 -3.485 -13.843 1.00 56.25 105 GLU A C 1
ATOM 798 O O . GLU A 1 105 ? -15.538 -3.578 -13.694 1.00 56.25 105 GLU A O 1
ATOM 803 N N . SER A 1 106 ? -13.498 -3.521 -12.790 1.00 45.56 106 SER A N 1
ATOM 804 C CA . SER A 1 106 ? -13.936 -3.851 -11.419 1.00 45.56 106 SER A CA 1
ATOM 805 C C . SER A 1 106 ? -14.834 -2.776 -10.773 1.00 45.56 106 SER A C 1
ATOM 807 O O . SER A 1 106 ? -15.731 -3.077 -9.981 1.00 45.56 106 SER A O 1
ATOM 809 N N . LEU A 1 107 ? -14.622 -1.497 -11.101 1.00 41.12 107 LEU A N 1
ATOM 810 C CA . LEU A 1 107 ? -15.447 -0.385 -10.608 1.00 41.12 107 LEU A CA 1
ATOM 811 C C . LEU A 1 107 ? -16.852 -0.381 -11.222 1.00 41.12 107 LEU A C 1
ATOM 813 O O . LEU A 1 107 ? -17.786 0.111 -10.585 1.00 41.12 107 LEU A O 1
ATOM 817 N N . SER A 1 108 ? -17.020 -0.948 -12.419 1.00 42.53 108 SER A N 1
ATOM 818 C CA . SER A 1 108 ? -18.339 -1.110 -13.035 1.00 42.53 108 SER A CA 1
ATOM 819 C C . SER A 1 108 ? -19.215 -2.126 -12.282 1.00 42.53 108 SER A C 1
ATOM 821 O O . SER A 1 108 ? -20.420 -1.909 -12.155 1.00 42.53 108 SER A O 1
ATOM 823 N N . ASP A 1 109 ? -18.600 -3.128 -11.644 1.00 36.34 109 ASP A N 1
ATOM 824 C CA . ASP A 1 109 ? -19.278 -4.124 -10.801 1.00 36.34 109 ASP A CA 1
ATOM 825 C C . ASP A 1 109 ? -19.603 -3.614 -9.380 1.00 36.34 109 ASP A C 1
ATOM 827 O O . ASP A 1 109 ? -20.483 -4.145 -8.702 1.00 36.34 109 ASP A O 1
ATOM 831 N N . THR A 1 110 ? -18.937 -2.551 -8.913 1.00 36.91 110 THR A N 1
ATOM 832 C CA . THR A 1 110 ? -19.042 -2.059 -7.520 1.00 36.91 110 THR A CA 1
ATOM 833 C C . THR A 1 110 ? -20.145 -0.996 -7.319 1.00 36.91 110 THR A C 1
ATOM 835 O O . THR A 1 110 ? -20.299 -0.444 -6.229 1.00 36.91 110 THR A O 1
ATOM 838 N N . GLN A 1 111 ? -20.981 -0.712 -8.328 1.00 34.03 111 GLN A N 1
ATOM 839 C CA . GLN A 1 111 ? -22.013 0.349 -8.298 1.00 34.03 111 GLN A CA 1
ATOM 840 C C . GLN A 1 111 ? -23.206 0.130 -7.323 1.00 34.03 111 GLN A C 1
ATOM 842 O O . GLN A 1 111 ? -24.215 0.824 -7.432 1.00 34.03 111 GLN A O 1
ATOM 847 N N . GLN A 1 112 ? -23.127 -0.778 -6.341 1.00 31.86 112 GLN A N 1
ATOM 848 C CA . GLN A 1 112 ? -24.204 -1.035 -5.361 1.00 31.86 112 GLN A CA 1
ATOM 849 C C . GLN A 1 112 ? -23.977 -0.461 -3.947 1.00 31.86 112 GLN A C 1
ATOM 851 O O . GLN A 1 112 ? -24.768 -0.739 -3.046 1.00 31.86 112 GLN A O 1
ATOM 856 N N . ALA A 1 113 ? -22.957 0.371 -3.716 1.00 31.14 113 ALA A N 1
ATOM 857 C CA . ALA A 1 113 ? -22.830 1.088 -2.444 1.00 31.14 113 ALA A CA 1
ATOM 858 C C . ALA A 1 113 ? -23.708 2.358 -2.438 1.00 31.14 113 ALA A C 1
ATOM 860 O O . ALA A 1 113 ? -23.387 3.361 -3.075 1.00 31.14 113 ALA A O 1
ATOM 861 N N . THR A 1 114 ? -24.839 2.303 -1.734 1.00 30.28 114 THR A N 1
ATOM 862 C CA . THR A 1 114 ? -25.826 3.389 -1.628 1.00 30.28 114 THR A CA 1
ATOM 863 C C . THR A 1 114 ? -25.276 4.595 -0.855 1.00 30.28 114 THR A C 1
ATOM 865 O O . THR A 1 114 ? -24.837 4.467 0.287 1.00 30.28 114 THR A O 1
ATOM 868 N N . TYR A 1 115 ? -25.351 5.781 -1.463 1.00 30.89 115 TYR A N 1
ATOM 869 C CA . TYR A 1 115 ? -25.085 7.076 -0.829 1.00 30.89 115 TYR A CA 1
ATOM 870 C C . TYR A 1 115 ? -26.279 7.501 0.053 1.00 30.89 115 TYR A C 1
ATOM 872 O O . TYR A 1 115 ? -27.408 7.462 -0.439 1.00 30.89 115 TYR A O 1
ATOM 880 N N . PRO A 1 116 ? -26.091 7.947 1.309 1.00 32.97 116 PRO A N 1
ATOM 881 C CA . PRO A 1 116 ? -27.175 8.553 2.084 1.00 32.97 116 PRO A CA 1
ATOM 882 C C . PRO A 1 116 ? -27.458 9.986 1.599 1.00 32.97 116 PRO A C 1
ATOM 884 O O . PRO A 1 116 ? -26.544 10.807 1.517 1.00 32.97 116 PRO A O 1
ATOM 887 N N . GLU A 1 117 ? -28.721 10.306 1.297 1.00 32.25 117 GLU A N 1
ATOM 888 C CA . GLU A 1 117 ? -29.156 11.661 0.901 1.00 32.25 117 GLU A CA 1
ATOM 889 C C . GLU A 1 117 ? -29.359 12.626 2.091 1.00 32.25 117 GLU A C 1
ATOM 891 O O . GLU A 1 117 ? -29.515 13.833 1.888 1.00 32.25 117 GLU A O 1
ATOM 896 N N . ASP A 1 118 ? -29.289 12.158 3.340 1.00 30.97 118 ASP A N 1
ATOM 897 C CA . ASP A 1 118 ? -29.752 12.947 4.484 1.00 30.97 118 ASP A CA 1
ATOM 898 C C . ASP A 1 118 ? -28.630 13.637 5.282 1.00 30.97 118 ASP A C 1
ATOM 900 O O . ASP A 1 118 ? -27.958 13.090 6.154 1.00 30.97 118 ASP A O 1
ATOM 904 N N . LYS A 1 119 ? -28.476 14.934 4.993 1.00 36.81 119 LYS A N 1
ATOM 905 C CA . LYS A 1 119 ? -27.604 15.911 5.663 1.00 36.81 119 LYS A CA 1
ATOM 906 C C . LYS A 1 119 ? -27.974 16.129 7.140 1.00 36.81 119 LYS A C 1
ATOM 908 O O . LYS A 1 119 ? -28.733 17.055 7.424 1.00 36.81 119 LYS A O 1
ATOM 913 N N . LYS A 1 120 ? -27.397 15.394 8.099 1.00 28.00 120 LYS A N 1
ATOM 914 C CA . LYS A 1 120 ? -27.451 15.780 9.534 1.00 28.00 120 LYS A CA 1
ATOM 915 C C . LYS A 1 120 ? -26.227 15.381 10.371 1.00 28.00 120 LYS A C 1
ATOM 917 O O . LYS A 1 120 ? -26.391 14.879 11.472 1.00 28.00 120 LYS A O 1
ATOM 922 N N . PHE A 1 121 ? -25.002 15.650 9.917 1.00 26.72 121 PHE A N 1
ATOM 923 C CA . PHE A 1 121 ? -23.829 15.586 10.810 1.00 26.72 121 PHE A CA 1
ATOM 924 C C . PHE A 1 121 ? -22.711 16.553 10.391 1.00 26.72 121 PHE A C 1
ATOM 926 O O . PHE A 1 121 ? -21.588 16.151 10.119 1.00 26.72 121 PHE A O 1
ATOM 933 N N . TYR A 1 122 ? -23.016 17.851 10.333 1.00 32.28 122 TYR A N 1
ATOM 934 C CA . TYR A 1 122 ? -21.991 18.895 10.256 1.00 32.28 122 TYR A CA 1
ATOM 935 C C . TYR A 1 122 ? -22.436 20.099 11.086 1.00 32.28 122 TYR A C 1
ATOM 937 O O . TYR A 1 122 ? -23.380 20.792 10.714 1.00 32.28 122 TYR A O 1
ATOM 945 N N . ASP A 1 123 ? -21.763 20.332 12.208 1.00 27.58 123 ASP A N 1
ATOM 946 C CA . ASP A 1 123 ? -21.749 21.631 12.878 1.00 27.58 123 ASP A CA 1
ATOM 947 C C . ASP A 1 123 ? -20.313 21.891 13.348 1.00 27.58 123 ASP A C 1
ATOM 949 O O . ASP A 1 123 ? -19.898 21.434 14.413 1.00 27.58 123 ASP A O 1
ATOM 953 N N . ASP A 1 124 ? -19.536 22.567 12.499 1.00 33.00 124 ASP A N 1
ATOM 954 C CA . ASP A 1 124 ? -18.384 23.346 12.946 1.00 33.00 124 ASP A CA 1
ATOM 955 C C . ASP A 1 124 ? -18.896 24.772 13.191 1.00 33.00 124 ASP A C 1
ATOM 957 O O . ASP A 1 124 ? -19.201 25.534 12.266 1.00 33.00 124 ASP A O 1
ATOM 961 N N . LYS A 1 125 ? -19.125 25.095 14.464 1.00 37.06 125 LYS A N 1
ATOM 962 C CA . LYS A 1 125 ? -19.748 26.351 14.879 1.00 37.06 125 LYS A CA 1
ATOM 963 C C . LYS A 1 125 ? -18.780 27.515 14.687 1.00 37.06 125 LYS A C 1
ATOM 965 O O . LYS A 1 125 ? -17.933 27.730 15.549 1.00 37.06 125 LYS A O 1
ATOM 970 N N . ASN A 1 126 ? -18.977 28.317 13.635 1.00 35.47 126 ASN A N 1
ATOM 971 C CA . ASN A 1 126 ? -19.042 29.797 13.700 1.00 35.47 126 ASN A CA 1
ATOM 972 C C . ASN A 1 126 ? -19.042 30.491 12.322 1.00 35.47 126 ASN A C 1
ATOM 974 O O . ASN A 1 126 ? -18.248 31.387 12.049 1.00 35.47 126 ASN A O 1
ATOM 978 N N . SER A 1 127 ? -20.010 30.185 11.464 1.00 41.22 127 SER A N 1
ATOM 979 C CA . SER A 1 127 ? -20.511 31.202 10.532 1.00 41.22 127 SER A CA 1
ATOM 980 C C . SER A 1 127 ? -21.966 30.890 10.215 1.00 41.22 127 SER A C 1
ATOM 982 O O . SER A 1 127 ? -22.286 29.904 9.565 1.00 41.22 127 SER A O 1
ATOM 984 N N . GLY A 1 128 ? -22.881 31.688 10.762 1.00 36.72 128 GLY A N 1
ATOM 985 C CA . GLY A 1 128 ? -24.326 31.525 10.596 1.00 36.72 128 GLY A CA 1
ATOM 986 C C . GLY A 1 128 ? -24.825 31.859 9.187 1.00 36.72 128 GLY A C 1
ATOM 987 O O . GLY A 1 128 ? -25.787 32.608 9.059 1.00 36.72 128 GLY A O 1
ATOM 988 N N . GLN A 1 129 ? -24.182 31.333 8.144 1.00 29.59 129 GLN A N 1
ATOM 989 C CA . GLN A 1 129 ? -24.636 31.384 6.759 1.00 29.59 129 GLN A CA 1
ATOM 990 C C . GLN A 1 129 ? -24.280 30.081 6.036 1.00 29.59 129 GLN A C 1
ATOM 992 O O . GLN A 1 129 ? -23.132 29.651 6.000 1.00 29.59 129 GLN A O 1
ATOM 997 N N . SER A 1 130 ? -25.302 29.461 5.446 1.00 31.23 130 SER A N 1
ATOM 998 C CA . SER A 1 130 ? -25.188 28.290 4.581 1.00 31.23 130 SER A CA 1
ATOM 999 C C . SER A 1 130 ? -24.316 28.611 3.364 1.00 31.23 130 SER A C 1
ATOM 1001 O O . SER A 1 130 ? -24.667 29.457 2.543 1.00 31.23 130 SER A O 1
ATOM 1003 N N . ILE A 1 131 ? -23.221 27.868 3.204 1.00 35.47 131 ILE A N 1
ATOM 1004 C CA . ILE A 1 131 ? -22.352 27.835 2.010 1.00 35.47 131 ILE A CA 1
ATOM 1005 C C . ILE A 1 131 ? -23.087 27.465 0.704 1.00 35.47 131 ILE A C 1
ATOM 1007 O O . ILE A 1 131 ? -22.486 27.510 -0.365 1.00 35.47 131 ILE A O 1
ATOM 1011 N N . TRP A 1 132 ? -24.380 27.128 0.757 1.00 30.73 132 TRP A N 1
ATOM 1012 C CA . TRP A 1 132 ? -25.169 26.716 -0.409 1.00 30.73 132 TRP A CA 1
ATOM 1013 C C . TRP A 1 132 ? -26.046 27.820 -1.015 1.00 30.73 132 TRP A C 1
ATOM 1015 O O . TRP A 1 132 ? -26.680 27.587 -2.040 1.00 30.73 132 TRP A O 1
ATOM 1025 N N . GLU A 1 133 ? -26.073 29.025 -0.445 1.00 28.89 133 GLU A N 1
ATOM 1026 C CA . GLU A 1 133 ? -26.830 30.152 -1.003 1.00 28.89 133 GLU A CA 1
ATOM 1027 C C . GLU A 1 133 ? -25.908 31.168 -1.684 1.00 28.89 133 GLU A C 1
ATOM 1029 O O . GLU A 1 133 ? -25.761 32.295 -1.221 1.00 28.89 133 GLU A O 1
ATOM 1034 N N . ARG A 1 134 ? -25.284 30.791 -2.808 1.00 26.03 134 ARG A N 1
ATOM 1035 C CA . ARG A 1 134 ? -24.874 31.759 -3.840 1.00 26.03 134 ARG A CA 1
ATOM 1036 C C . ARG A 1 134 ? -24.653 31.085 -5.199 1.00 26.03 134 ARG A C 1
ATOM 1038 O O . ARG A 1 134 ? -23.668 30.395 -5.414 1.00 26.03 134 ARG A O 1
ATOM 1045 N N . HIS A 1 135 ? -25.571 31.433 -6.098 1.00 26.22 135 HIS A N 1
ATOM 1046 C CA . HIS A 1 135 ? -25.569 31.322 -7.559 1.00 26.22 135 HIS A CA 1
ATOM 1047 C C . HIS A 1 135 ? -25.990 29.992 -8.215 1.00 26.22 135 HIS A C 1
ATOM 1049 O O . HIS A 1 135 ? -25.283 28.990 -8.114 1.00 26.22 135 HIS A O 1
ATOM 1055 N N . PRO A 1 136 ? -27.123 30.009 -8.952 1.00 32.56 136 PRO A N 1
ATOM 1056 C CA . PRO A 1 136 ? -27.447 29.007 -9.949 1.00 32.56 136 PRO A CA 1
ATOM 1057 C C . PRO A 1 136 ? -26.706 29.311 -11.262 1.00 32.56 136 PRO A C 1
ATOM 1059 O O . PRO A 1 136 ? -26.371 30.459 -11.552 1.00 32.56 136 PRO A O 1
ATOM 1062 N N . ASP A 1 137 ? -26.528 28.248 -12.041 1.00 30.59 137 ASP A N 1
ATOM 1063 C CA . ASP A 1 137 ? -26.154 28.198 -13.459 1.00 30.59 137 ASP A CA 1
ATOM 1064 C C . ASP A 1 137 ? -24.670 27.949 -13.799 1.00 30.59 137 ASP A C 1
ATOM 1066 O O . ASP A 1 137 ? -23.774 28.753 -13.560 1.00 30.59 137 ASP A O 1
ATOM 1070 N N . ASN A 1 138 ? -24.486 26.806 -14.476 1.00 31.03 138 ASN A N 1
ATOM 1071 C CA . ASN A 1 138 ? -23.326 26.323 -15.233 1.00 31.03 138 ASN A CA 1
ATOM 1072 C C . ASN A 1 138 ? -22.093 25.824 -14.467 1.00 31.03 138 ASN A C 1
ATOM 1074 O O . ASN A 1 138 ? -21.092 26.521 -14.359 1.00 31.03 138 ASN A O 1
ATOM 1078 N N . TYR A 1 139 ? -22.091 24.525 -14.146 1.00 27.06 139 TYR A N 1
ATOM 1079 C CA . TYR A 1 139 ? -20.859 23.729 -14.169 1.00 27.06 139 TYR A CA 1
ATOM 1080 C C . TYR A 1 139 ? -21.095 22.384 -14.865 1.00 27.06 139 TYR A C 1
ATOM 1082 O O . TYR A 1 139 ? -21.885 21.554 -14.412 1.00 27.06 139 TYR A O 1
ATOM 1090 N N . ASN A 1 140 ? -20.380 22.179 -15.975 1.00 28.75 140 ASN A N 1
ATOM 1091 C CA . ASN A 1 140 ? -20.118 20.860 -16.545 1.00 28.75 140 ASN A CA 1
ATOM 1092 C C . ASN A 1 140 ? -19.617 19.933 -15.429 1.00 28.75 140 ASN A C 1
ATOM 1094 O O . ASN A 1 140 ? -18.662 20.270 -14.731 1.00 28.75 140 ASN A O 1
ATOM 1098 N N . LYS A 1 141 ? -20.274 18.783 -15.256 1.00 27.28 141 LYS A N 1
ATOM 1099 C CA . LYS A 1 141 ? -19.898 17.752 -14.280 1.00 27.28 141 LYS A CA 1
ATOM 1100 C C . LYS A 1 141 ? -18.474 17.250 -14.579 1.00 27.28 141 LYS A C 1
ATOM 1102 O O . LYS A 1 141 ? -18.288 16.668 -15.644 1.00 27.28 141 LYS A O 1
ATOM 1107 N N . PRO A 1 142 ? -17.495 17.392 -13.669 1.00 31.62 142 PRO A N 1
ATOM 1108 C CA . PRO A 1 142 ? -16.336 16.516 -13.690 1.00 31.62 142 PRO A CA 1
ATOM 1109 C C . PRO A 1 142 ? -16.774 15.136 -13.181 1.00 31.62 142 PRO A C 1
ATOM 1111 O O . PRO A 1 142 ? -17.556 15.050 -12.228 1.00 31.62 142 PRO A O 1
ATOM 1114 N N . GLU A 1 143 ? -16.296 14.062 -13.809 1.00 34.62 143 GLU A N 1
ATOM 1115 C CA . GLU A 1 143 ? -16.358 12.704 -13.256 1.00 34.62 143 GLU A CA 1
ATOM 1116 C C . GLU A 1 143 ? -15.744 12.723 -11.846 1.00 34.62 143 GLU A C 1
ATOM 1118 O O . GLU A 1 143 ? -14.533 12.849 -11.671 1.00 34.62 143 GLU A O 1
ATOM 1123 N N . LYS A 1 144 ? -16.590 12.706 -10.810 1.00 38.34 144 LYS A N 1
ATOM 1124 C CA . LYS A 1 144 ? -16.157 12.725 -9.410 1.00 38.34 144 LYS A CA 1
ATOM 1125 C C . LYS A 1 144 ? -15.621 11.339 -9.057 1.00 38.34 144 LYS A C 1
ATOM 1127 O O . LYS A 1 144 ? -16.413 10.405 -8.955 1.00 38.34 144 LYS A O 1
ATOM 1132 N N . LEU A 1 145 ? -14.313 11.208 -8.822 1.00 40.59 145 LEU A N 1
ATOM 1133 C CA . LEU A 1 145 ? -13.801 10.054 -8.078 1.00 40.59 145 LEU A CA 1
ATOM 1134 C C . LEU A 1 145 ? -14.517 9.981 -6.713 1.00 40.59 145 LEU A C 1
ATOM 1136 O O . LEU A 1 145 ? -14.777 11.031 -6.111 1.00 40.59 145 LEU A O 1
ATOM 1140 N N . PRO A 1 146 ? -14.856 8.779 -6.213 1.00 55.59 146 PRO A N 1
ATOM 1141 C CA . PRO A 1 146 ? -15.449 8.636 -4.890 1.00 55.59 146 PRO A CA 1
ATOM 1142 C C . PRO A 1 146 ? -14.497 9.203 -3.829 1.00 55.59 146 PRO A C 1
ATOM 1144 O O . PRO A 1 146 ? -13.282 9.017 -3.906 1.00 55.59 146 PRO A O 1
ATOM 1147 N N . LEU A 1 147 ? -15.049 9.927 -2.850 1.00 69.06 147 LEU A N 1
ATOM 1148 C CA . LEU A 1 147 ? -14.254 10.477 -1.753 1.00 69.06 147 LEU A CA 1
ATOM 1149 C C . LEU A 1 147 ? -13.598 9.331 -0.970 1.00 69.06 147 LEU A C 1
ATOM 1151 O O . LEU A 1 147 ? -14.256 8.314 -0.740 1.00 69.06 147 LEU A O 1
ATOM 1155 N N . PRO A 1 148 ? -12.351 9.498 -0.498 1.00 85.56 148 PRO A N 1
ATOM 1156 C CA . PRO A 1 148 ? -11.676 8.517 0.344 1.00 85.56 148 PRO A CA 1
ATOM 1157 C C . PRO A 1 148 ? -12.238 8.528 1.784 1.00 85.56 148 PRO A C 1
ATOM 1159 O O . PRO A 1 148 ? -11.547 8.841 2.756 1.00 85.56 148 PRO A O 1
ATOM 1162 N N . LEU A 1 149 ? -13.535 8.241 1.918 1.00 87.25 149 LEU A N 1
ATOM 1163 C CA . LEU A 1 149 ? -14.319 8.300 3.146 1.00 87.25 149 LEU A CA 1
ATOM 1164 C C . LEU A 1 149 ? -15.387 7.204 3.153 1.00 87.25 149 LEU A C 1
ATOM 1166 O O . LEU A 1 149 ? -16.156 7.072 2.206 1.00 87.25 149 LEU A O 1
ATOM 1170 N N . ILE A 1 150 ? -15.493 6.497 4.275 1.00 80.25 150 ILE A N 1
ATOM 1171 C CA . ILE A 1 150 ? -16.615 5.609 4.586 1.00 80.25 150 ILE A CA 1
ATOM 1172 C C . ILE A 1 150 ? -17.178 6.015 5.934 1.00 80.25 150 ILE A C 1
ATOM 1174 O O . ILE A 1 150 ? -16.425 6.261 6.878 1.00 80.25 150 ILE A O 1
ATOM 1178 N N . VAL A 1 151 ? -18.502 6.062 6.018 1.00 85.25 151 VAL A N 1
ATOM 1179 C CA . VAL A 1 151 ? -19.253 6.305 7.248 1.00 85.25 151 VAL A CA 1
ATOM 1180 C C . VAL A 1 151 ? -20.253 5.169 7.405 1.00 85.25 151 VAL A C 1
ATOM 1182 O O . VAL A 1 151 ? -20.922 4.808 6.438 1.00 85.25 151 VAL A O 1
ATOM 1185 N N . TRP A 1 152 ? -20.356 4.614 8.610 1.00 82.75 152 TRP A N 1
ATOM 1186 C CA . TRP A 1 152 ? -21.377 3.623 8.934 1.00 82.75 152 TRP A CA 1
ATOM 1187 C C . TRP A 1 152 ? -22.382 4.192 9.925 1.00 82.75 152 TRP A C 1
ATOM 1189 O O . TRP A 1 152 ? -22.020 4.660 11.008 1.00 82.75 152 TRP A O 1
ATOM 1199 N N . GLU A 1 153 ? -23.656 4.089 9.560 1.00 79.12 153 GLU A N 1
ATOM 1200 C CA . GLU A 1 153 ? -24.778 4.533 10.377 1.00 79.12 153 GLU A CA 1
ATOM 1201 C C . GLU A 1 153 ? -25.520 3.349 11.004 1.00 79.12 153 GLU A C 1
ATOM 1203 O O . GLU A 1 153 ? -25.612 2.261 10.428 1.00 79.12 153 GLU A O 1
ATOM 1208 N N . GLY A 1 154 ? -26.069 3.583 12.199 1.00 76.44 154 GLY A N 1
ATOM 1209 C CA . GLY A 1 154 ? -26.921 2.623 12.897 1.00 76.44 154 GLY A CA 1
ATOM 1210 C C . GLY A 1 154 ? -26.236 1.288 13.194 1.00 76.44 154 GLY A C 1
ATOM 1211 O O . GLY A 1 154 ? -25.050 1.243 13.545 1.00 76.44 154 GLY A O 1
ATOM 1212 N N . ASP A 1 155 ? -27.013 0.213 13.065 1.00 75.44 155 ASP A N 1
ATOM 1213 C CA . ASP A 1 155 ? -26.635 -1.150 13.459 1.00 75.44 155 ASP A CA 1
ATOM 1214 C C . ASP A 1 155 ? -25.815 -1.897 12.392 1.00 75.44 155 ASP A C 1
ATOM 1216 O O . ASP A 1 155 ? -25.246 -2.947 12.677 1.00 75.44 155 ASP A O 1
ATOM 1220 N N . ASN A 1 156 ? -25.690 -1.342 11.181 1.00 70.88 156 ASN A N 1
ATOM 1221 C CA . ASN A 1 156 ? -24.904 -1.934 10.087 1.00 70.88 156 ASN A CA 1
ATOM 1222 C C . ASN A 1 156 ? -23.397 -1.633 10.195 1.00 70.88 156 ASN A C 1
ATOM 1224 O O . ASN A 1 156 ? -22.612 -2.032 9.334 1.00 70.88 156 ASN A O 1
ATOM 1228 N N . ALA A 1 157 ? -22.990 -0.903 11.234 1.00 81.06 157 ALA A N 1
ATOM 1229 C CA . ALA A 1 157 ? -21.601 -0.593 11.524 1.00 81.06 157 ALA A CA 1
ATOM 1230 C C . ALA A 1 157 ? -20.788 -1.862 11.846 1.00 81.06 157 ALA A C 1
ATOM 1232 O O . ALA A 1 157 ? -21.144 -2.583 12.783 1.00 81.06 157 ALA A O 1
ATOM 1233 N N . PRO A 1 158 ? -19.666 -2.121 11.142 1.00 79.88 158 PRO A N 1
ATOM 1234 C CA . PRO A 1 158 ? -18.784 -3.236 11.451 1.00 79.88 158 PRO A CA 1
ATOM 1235 C C . PRO A 1 158 ? -18.317 -3.160 12.901 1.00 79.88 158 PRO A C 1
ATOM 1237 O O . PRO A 1 158 ? -17.741 -2.163 13.337 1.00 79.88 158 PRO A O 1
ATOM 1240 N N . GLY A 1 159 ? -18.587 -4.207 13.665 1.00 84.56 159 GLY A N 1
ATOM 1241 C CA . GLY A 1 159 ? -18.318 -4.221 15.090 1.00 84.56 159 GLY A CA 1
ATOM 1242 C C . GLY A 1 159 ? -18.686 -5.544 15.735 1.00 84.56 159 GLY A C 1
ATOM 1243 O O . GLY A 1 159 ? -18.986 -6.531 15.068 1.00 84.56 159 GLY A O 1
ATOM 1244 N N . ASN A 1 160 ? -18.672 -5.536 17.057 1.00 84.56 160 ASN A N 1
ATOM 1245 C CA . ASN A 1 160 ? -19.181 -6.593 17.914 1.00 84.56 160 ASN A CA 1
ATOM 1246 C C . ASN A 1 160 ? -19.742 -5.959 19.203 1.00 84.56 160 ASN A C 1
ATOM 1248 O O . ASN A 1 160 ? -20.075 -4.766 19.235 1.00 84.56 160 ASN A O 1
ATOM 1252 N N . ASP A 1 161 ? -19.863 -6.748 20.266 1.00 89.62 161 ASP A N 1
ATOM 1253 C CA . ASP A 1 161 ? -20.373 -6.274 21.556 1.00 89.62 161 ASP A CA 1
ATOM 1254 C C . ASP A 1 161 ? -19.401 -5.328 22.283 1.00 89.62 161 ASP A C 1
ATOM 1256 O O . ASP A 1 161 ? -19.815 -4.602 23.181 1.00 89.62 161 ASP A O 1
ATOM 1260 N N . LEU A 1 162 ? -18.125 -5.286 21.880 1.00 90.56 162 LEU A N 1
ATOM 1261 C CA . LEU A 1 162 ? -17.094 -4.429 22.474 1.00 90.56 162 LEU A CA 1
ATOM 1262 C C . LEU A 1 162 ? -17.001 -3.064 21.783 1.00 90.56 162 LEU A C 1
ATOM 1264 O O . LEU A 1 162 ? -16.731 -2.055 22.436 1.00 90.56 162 LEU A O 1
ATOM 1268 N N . PHE A 1 163 ? -17.203 -3.014 20.463 1.00 92.19 163 PHE A N 1
ATOM 1269 C CA . PHE A 1 163 ? -17.057 -1.786 19.678 1.00 92.19 163 PHE A CA 1
ATOM 1270 C C . PHE A 1 163 ? -17.823 -1.816 18.355 1.00 92.19 163 PHE A C 1
ATOM 1272 O O . PHE A 1 163 ? -18.276 -2.864 17.906 1.00 92.19 163 PHE A O 1
ATOM 1279 N N . CYS A 1 164 ? -17.921 -0.667 17.692 1.00 92.69 164 CYS A N 1
ATOM 1280 C CA . CYS A 1 164 ? -18.291 -0.579 16.281 1.00 92.69 164 CYS A CA 1
ATOM 1281 C C . CYS A 1 164 ? -17.587 0.590 15.584 1.00 92.69 164 CYS A C 1
ATOM 1283 O O . CYS A 1 164 ? -17.389 1.655 16.170 1.00 92.69 164 CYS A O 1
ATOM 1285 N N . LEU A 1 165 ? -17.187 0.388 14.331 1.00 89.62 165 LEU A N 1
ATOM 1286 C CA . LEU A 1 165 ? -16.595 1.422 13.490 1.00 89.62 165 LEU A CA 1
ATOM 1287 C C . LEU A 1 165 ? -17.664 2.414 13.044 1.00 89.62 165 LEU A C 1
ATOM 1289 O O . LEU A 1 165 ? -18.770 2.038 12.674 1.00 89.62 165 LEU A O 1
ATOM 1293 N N . ARG A 1 166 ? -17.317 3.698 13.049 1.00 92.69 166 ARG A N 1
ATOM 1294 C CA . ARG A 1 166 ? -18.223 4.781 12.652 1.00 92.69 166 ARG A CA 1
ATOM 1295 C C . ARG A 1 166 ? -17.744 5.494 11.403 1.00 92.69 166 ARG A C 1
ATOM 1297 O O . ARG A 1 166 ? -18.562 5.837 10.556 1.00 92.69 166 ARG A O 1
ATOM 1304 N N . ARG A 1 167 ? -16.431 5.681 11.250 1.00 93.69 167 ARG A N 1
ATOM 1305 C CA . ARG A 1 167 ? -15.869 6.352 10.077 1.00 93.69 167 ARG A CA 1
ATOM 1306 C C . ARG A 1 167 ? -14.430 5.943 9.821 1.00 93.69 167 ARG A C 1
ATOM 1308 O O . ARG A 1 167 ? -13.654 5.819 10.762 1.00 93.69 167 ARG A O 1
ATOM 1315 N N . VAL A 1 168 ? -14.065 5.818 8.551 1.00 92.38 168 VAL A N 1
ATOM 1316 C CA . VAL A 1 168 ? -12.669 5.746 8.105 1.00 92.38 168 VAL A CA 1
ATOM 1317 C C . VAL A 1 168 ? -12.467 6.767 6.998 1.00 92.38 168 VAL A C 1
ATOM 1319 O O . VAL A 1 168 ? -13.282 6.864 6.084 1.00 92.38 168 VAL A O 1
ATOM 1322 N N . GLN A 1 169 ? -11.403 7.555 7.097 1.00 95.38 169 GLN A N 1
ATOM 1323 C CA . GLN A 1 169 ? -11.119 8.648 6.174 1.00 95.38 169 GLN A CA 1
ATOM 1324 C C . GLN A 1 169 ? -9.626 8.736 5.880 1.00 95.38 169 GLN A C 1
ATOM 1326 O O . GLN A 1 169 ? -8.810 8.567 6.787 1.00 95.38 169 GLN A O 1
ATOM 1331 N N . VAL A 1 170 ? -9.292 9.075 4.636 1.00 95.94 170 VAL A N 1
ATOM 1332 C CA . VAL A 1 170 ? -7.938 9.448 4.219 1.00 95.94 170 VAL A CA 1
ATOM 1333 C C . VAL A 1 170 ? -7.983 10.823 3.564 1.00 95.94 170 VAL A C 1
ATOM 1335 O O . VAL A 1 170 ? -8.875 11.091 2.769 1.00 95.94 170 VAL A O 1
ATOM 1338 N N . LYS A 1 171 ? -7.041 11.709 3.880 1.00 95.50 171 LYS A N 1
ATOM 1339 C CA . LYS A 1 171 ? -6.886 12.993 3.178 1.00 95.50 171 LYS A CA 1
ATOM 1340 C C . LYS A 1 171 ? -5.443 13.478 3.209 1.00 95.50 171 LYS A C 1
ATOM 1342 O O . LYS A 1 171 ? -4.668 13.059 4.064 1.00 95.50 171 LYS A O 1
ATOM 1347 N N . ALA A 1 172 ? -5.094 14.408 2.328 1.00 96.50 172 ALA A N 1
ATOM 1348 C CA . ALA A 1 172 ? -3.868 15.177 2.498 1.00 96.50 172 ALA A CA 1
ATOM 1349 C C . ALA A 1 172 ? -3.993 16.079 3.740 1.00 96.50 172 ALA A C 1
ATOM 1351 O O . ALA A 1 172 ? -5.007 16.751 3.953 1.00 96.50 172 ALA A O 1
ATOM 1352 N N . ALA A 1 173 ? -2.970 16.069 4.589 1.00 93.94 173 ALA A N 1
ATOM 1353 C CA . ALA A 1 173 ? -2.925 16.869 5.800 1.00 93.94 173 ALA A CA 1
ATOM 1354 C C . ALA A 1 173 ? -2.996 18.360 5.440 1.00 93.94 173 ALA A C 1
ATOM 1356 O O . ALA A 1 173 ? -2.255 18.845 4.587 1.00 93.94 173 ALA A O 1
ATOM 1357 N N . GLY A 1 174 ? -3.908 19.085 6.089 1.00 92.19 174 GLY A N 1
ATOM 1358 C CA . GLY A 1 174 ? -4.149 20.502 5.805 1.00 92.19 174 GLY A CA 1
ATOM 1359 C C . GLY A 1 174 ? -4.965 20.795 4.540 1.00 92.19 174 GLY A C 1
ATOM 1360 O O . GLY A 1 174 ? -5.191 21.969 4.265 1.00 92.19 174 GLY A O 1
ATOM 1361 N N . LYS A 1 175 ? -5.433 19.774 3.808 1.00 93.19 175 LYS A N 1
ATOM 1362 C CA . LYS A 1 175 ? -6.338 19.928 2.659 1.00 93.19 175 LYS A CA 1
ATOM 1363 C C . LYS A 1 175 ? -7.764 19.485 2.981 1.00 93.19 175 LYS A C 1
ATOM 1365 O O . LYS A 1 175 ? -8.015 18.754 3.954 1.00 93.19 175 LYS A O 1
ATOM 1370 N N . GLU A 1 176 ? -8.690 19.920 2.138 1.00 89.56 176 GLU A N 1
ATOM 1371 C CA . GLU A 1 176 ? -10.062 19.438 2.099 1.00 89.56 176 GLU A CA 1
ATOM 1372 C C . GLU A 1 176 ? -10.128 18.006 1.550 1.00 89.56 176 GLU A C 1
ATOM 1374 O O . GLU A 1 176 ? -9.301 17.570 0.752 1.00 89.56 176 GLU A O 1
ATOM 1379 N N . LEU A 1 177 ? -11.151 17.251 1.958 1.00 84.75 177 LEU A N 1
ATOM 1380 C CA . LEU A 1 177 ? -11.279 15.822 1.628 1.00 84.75 177 LEU A CA 1
ATOM 1381 C C . LEU A 1 177 ? -11.350 15.527 0.118 1.00 84.75 177 LEU A C 1
ATOM 1383 O O . LEU A 1 177 ? -10.986 14.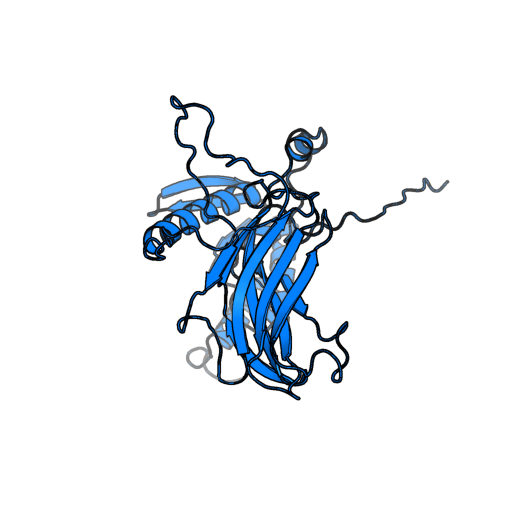439 -0.318 1.00 84.75 177 LEU A O 1
ATOM 1387 N N . HIS A 1 178 ? -11.878 16.466 -0.664 1.00 84.00 178 HIS A N 1
ATOM 1388 C CA . HIS A 1 178 ? -12.069 16.311 -2.106 1.00 84.00 178 HIS A CA 1
ATOM 1389 C C . HIS A 1 178 ? -10.836 16.720 -2.921 1.00 84.00 178 HIS A C 1
ATOM 1391 O O . HIS A 1 178 ? -10.819 16.530 -4.138 1.00 84.00 178 HIS A O 1
ATOM 1397 N N . GLU A 1 179 ? -9.829 17.311 -2.278 1.00 87.94 179 GLU A N 1
ATOM 1398 C CA . GLU A 1 179 ? -8.600 17.701 -2.950 1.00 87.94 179 GLU A CA 1
ATOM 1399 C C . GLU A 1 179 ? -7.722 16.484 -3.239 1.00 87.94 179 GLU A C 1
ATOM 1401 O O . GLU A 1 179 ? -7.713 15.484 -2.517 1.00 87.94 179 GLU A O 1
ATOM 1406 N N . LYS A 1 180 ? -6.954 16.584 -4.324 1.00 89.75 180 LYS A N 1
ATOM 1407 C CA . LYS A 1 180 ? -6.006 15.547 -4.722 1.00 89.75 180 LYS A CA 1
ATOM 1408 C C . LYS A 1 180 ? -4.902 15.398 -3.678 1.00 89.75 180 LYS A C 1
ATOM 1410 O O . LYS A 1 180 ? -4.364 16.390 -3.181 1.00 89.75 180 LYS A O 1
ATOM 1415 N N . VAL A 1 181 ? -4.518 14.150 -3.432 1.00 94.69 181 VAL A N 1
ATOM 1416 C CA . VAL A 1 181 ? -3.321 13.807 -2.665 1.00 94.69 181 VAL A CA 1
ATOM 1417 C C . VAL A 1 181 ? -2.165 13.657 -3.644 1.00 94.69 181 VAL A C 1
ATOM 1419 O O . VAL A 1 181 ? -2.210 12.798 -4.528 1.00 94.69 181 VAL A O 1
ATOM 1422 N N . VAL A 1 182 ? -1.136 14.486 -3.499 1.00 95.88 182 VAL A N 1
ATOM 1423 C CA . VAL A 1 182 ? 0.102 14.373 -4.279 1.00 95.88 182 VAL A CA 1
ATOM 1424 C C . VAL A 1 182 ? 1.228 13.780 -3.439 1.00 95.88 182 VAL A C 1
ATOM 1426 O O . VAL A 1 182 ? 1.150 13.763 -2.213 1.00 95.88 182 VAL A O 1
ATOM 1429 N N . ILE A 1 183 ? 2.277 13.273 -4.089 1.00 94.94 183 ILE A N 1
ATOM 1430 C CA . ILE A 1 183 ? 3.384 12.566 -3.423 1.00 94.94 183 ILE A CA 1
ATOM 1431 C C . ILE A 1 183 ? 4.053 13.366 -2.291 1.00 94.94 183 ILE A C 1
ATOM 1433 O O . ILE A 1 183 ? 4.570 12.762 -1.355 1.00 94.94 183 ILE A O 1
ATOM 1437 N N . GLU A 1 184 ? 4.070 14.699 -2.341 1.00 95.94 184 GLU A N 1
ATOM 1438 C CA . GLU A 1 184 ? 4.694 15.550 -1.324 1.00 95.94 184 GLU A CA 1
ATOM 1439 C C . GLU A 1 184 ? 3.816 15.754 -0.087 1.00 95.94 184 GLU A C 1
ATOM 1441 O O . GLU A 1 184 ? 4.329 16.165 0.957 1.00 95.94 184 GLU A O 1
ATOM 1446 N N . ASP A 1 185 ? 2.517 15.473 -0.190 1.00 97.62 185 ASP A N 1
ATOM 1447 C CA . ASP A 1 185 ? 1.578 15.670 0.904 1.00 97.62 185 ASP A CA 1
ATOM 1448 C C . ASP A 1 185 ? 1.823 14.645 2.010 1.00 97.62 185 ASP A C 1
ATOM 1450 O O . ASP A 1 185 ? 1.942 13.443 1.766 1.00 97.62 185 ASP A O 1
ATOM 1454 N N . ALA A 1 186 ? 1.822 15.109 3.259 1.00 97.94 186 ALA A N 1
ATOM 1455 C CA . ALA A 1 186 ? 1.574 14.204 4.371 1.00 97.94 186 ALA A CA 1
ATOM 1456 C C . ALA A 1 186 ? 0.120 13.717 4.297 1.00 97.94 186 ALA A C 1
ATOM 1458 O O . ALA A 1 186 ? -0.779 14.493 3.974 1.00 97.94 186 ALA A O 1
ATOM 1459 N N . ILE A 1 187 ? -0.123 12.447 4.602 1.00 98.06 187 ILE A N 1
ATOM 1460 C CA . ILE A 1 187 ? -1.440 11.819 4.460 1.00 98.06 187 ILE A CA 1
ATOM 1461 C C . ILE A 1 187 ? -1.983 11.510 5.848 1.00 98.06 187 ILE A C 1
ATOM 1463 O O . ILE A 1 187 ? -1.376 10.751 6.600 1.00 98.06 187 ILE A O 1
ATOM 1467 N N . GLU A 1 188 ? -3.129 12.091 6.182 1.00 97.81 188 GLU A N 1
ATOM 1468 C CA . GLU A 1 188 ? -3.853 11.840 7.421 1.00 97.81 188 GLU A CA 1
ATOM 1469 C C . GLU A 1 188 ? -4.851 10.699 7.218 1.00 97.81 188 GLU A C 1
ATOM 1471 O O . GLU A 1 188 ? -5.699 10.748 6.325 1.00 97.81 188 GLU A O 1
ATOM 1476 N N . ILE A 1 189 ? -4.763 9.690 8.081 1.00 97.25 189 ILE A N 1
ATOM 1477 C CA . ILE A 1 189 ? -5.714 8.586 8.179 1.00 97.25 189 ILE A CA 1
ATOM 1478 C C . ILE A 1 189 ? -6.425 8.710 9.520 1.00 97.25 189 ILE A C 1
ATOM 1480 O O . ILE A 1 189 ? -5.773 8.708 10.565 1.00 97.25 189 ILE A O 1
ATOM 1484 N N . SER A 1 190 ? -7.752 8.790 9.488 1.00 96.19 190 SER A N 1
ATOM 1485 C CA . SER A 1 190 ? -8.595 8.913 10.679 1.00 96.19 190 SER A CA 1
ATOM 1486 C C . SER A 1 190 ? -9.583 7.751 10.764 1.00 96.19 190 SER A C 1
ATOM 1488 O O . SER A 1 190 ? -10.305 7.475 9.805 1.00 96.19 190 SER A O 1
ATOM 1490 N N . ILE A 1 191 ? -9.629 7.086 11.920 1.00 96.19 191 ILE A N 1
ATOM 1491 C CA . ILE A 1 191 ? -10.509 5.951 12.225 1.00 96.19 191 ILE A CA 1
ATOM 1492 C C . ILE A 1 191 ? -11.345 6.322 13.451 1.00 96.19 191 ILE A C 1
ATOM 1494 O O . ILE A 1 191 ? -10.822 6.395 14.563 1.00 96.19 191 ILE A O 1
ATOM 1498 N N . ALA A 1 192 ? -12.641 6.556 13.255 1.00 95.12 192 ALA A N 1
ATOM 1499 C CA . ALA A 1 192 ? -13.587 6.813 14.332 1.00 95.12 192 ALA A CA 1
ATOM 1500 C C . ALA A 1 192 ? -14.360 5.542 14.686 1.00 95.12 192 ALA A C 1
ATOM 1502 O O . ALA A 1 192 ? -14.857 4.836 13.802 1.00 95.12 192 ALA A O 1
ATOM 1503 N N . PHE A 1 193 ? -14.504 5.278 15.979 1.00 94.12 193 PHE A N 1
ATOM 1504 C CA . PHE A 1 193 ? -15.202 4.111 16.498 1.00 94.12 193 PHE A CA 1
ATOM 1505 C C . PHE A 1 193 ? -15.912 4.435 17.809 1.00 94.12 193 PHE A C 1
ATOM 1507 O O . PHE A 1 193 ? -15.515 5.320 18.564 1.00 94.12 193 PHE A O 1
ATOM 1514 N N . GLU A 1 194 ? -16.983 3.705 18.076 1.00 94.12 194 GLU A N 1
ATOM 1515 C CA . GLU A 1 194 ? -17.653 3.705 19.366 1.00 94.12 194 GLU A CA 1
ATOM 1516 C C . GLU A 1 194 ? -17.253 2.451 20.122 1.00 94.12 194 GLU A C 1
ATOM 1518 O O . GLU A 1 194 ? -17.358 1.335 19.610 1.00 94.12 194 GLU A O 1
ATOM 1523 N N . LYS A 1 195 ? -16.826 2.638 21.360 1.00 93.00 195 LYS A N 1
ATOM 1524 C CA . LYS A 1 195 ? -16.548 1.573 22.301 1.00 93.00 195 LYS A CA 1
ATOM 1525 C C . LYS A 1 195 ? -17.743 1.401 23.232 1.00 93.00 195 LYS A C 1
ATOM 1527 O O . LYS A 1 195 ? -18.193 2.361 23.856 1.00 93.00 195 LYS A O 1
ATOM 1532 N N . LYS A 1 196 ? -18.240 0.170 23.319 1.00 92.69 196 LYS A N 1
ATOM 1533 C CA . LYS A 1 196 ? -19.495 -0.186 23.996 1.00 92.69 196 LYS A CA 1
ATOM 1534 C C . LYS A 1 196 ? -19.295 -0.672 25.433 1.00 92.69 196 LYS A C 1
ATOM 1536 O O . LYS A 1 196 ? -20.255 -0.700 26.199 1.00 92.69 196 LYS A O 1
ATOM 1541 N N . THR A 1 197 ? -18.068 -1.031 25.807 1.00 89.25 197 THR A N 1
ATOM 1542 C CA . THR A 1 197 ? -17.735 -1.574 27.132 1.00 89.25 197 THR A CA 1
ATOM 1543 C C . THR A 1 197 ? -16.668 -0.750 27.841 1.00 89.25 197 THR A C 1
ATOM 1545 O O . THR A 1 197 ? -15.797 -0.163 27.200 1.00 89.25 197 THR A O 1
ATOM 1548 N N . ASP A 1 198 ? -16.706 -0.767 29.169 1.00 89.19 198 ASP A N 1
ATOM 1549 C CA . ASP A 1 198 ? -15.618 -0.280 30.016 1.00 89.19 198 ASP A CA 1
ATOM 1550 C C . ASP A 1 198 ? -14.528 -1.367 30.187 1.00 89.19 198 ASP A C 1
ATOM 1552 O O . ASP A 1 198 ? -14.724 -2.525 29.812 1.00 89.19 198 ASP A O 1
ATOM 1556 N N . ASP A 1 199 ? -13.361 -0.982 30.705 1.00 83.12 199 ASP A N 1
ATOM 1557 C CA . ASP A 1 199 ? -12.230 -1.831 31.127 1.00 83.12 199 ASP A CA 1
ATOM 1558 C C . ASP A 1 199 ? -11.544 -2.707 30.064 1.00 83.12 199 ASP A C 1
ATOM 1560 O O . ASP A 1 199 ? -10.597 -3.428 30.375 1.00 83.12 199 ASP A O 1
ATOM 1564 N N . VAL A 1 200 ? -11.954 -2.610 28.801 1.00 82.69 200 VAL A N 1
ATOM 1565 C CA . VAL A 1 200 ? -11.304 -3.292 27.671 1.00 82.69 200 VAL A CA 1
ATOM 1566 C C . VAL A 1 200 ? -10.428 -2.310 26.907 1.00 82.69 200 VAL A C 1
ATOM 1568 O O . VAL A 1 200 ? -10.888 -1.222 26.566 1.00 82.69 200 VAL A O 1
ATOM 1571 N N . PHE A 1 201 ? -9.188 -2.677 26.589 1.00 83.00 201 PHE A N 1
ATOM 1572 C CA . PHE A 1 201 ? -8.368 -1.869 25.694 1.00 83.00 201 PHE A CA 1
ATOM 1573 C C . PHE A 1 201 ? -8.607 -2.283 24.239 1.00 83.00 201 PHE A C 1
ATOM 1575 O O . PHE A 1 201 ? -8.548 -3.468 23.904 1.00 83.00 201 PHE A O 1
ATOM 1582 N N . ILE A 1 202 ? -8.856 -1.303 23.368 1.00 87.31 202 ILE A N 1
ATOM 1583 C CA . ILE A 1 202 ? -9.064 -1.531 21.937 1.00 87.31 202 ILE A CA 1
ATOM 1584 C C . ILE A 1 202 ? -7.967 -0.823 21.145 1.00 87.31 202 ILE A C 1
ATOM 1586 O O . ILE A 1 202 ? -7.844 0.399 21.177 1.00 87.31 202 ILE A O 1
ATOM 1590 N N . ASP A 1 203 ? -7.190 -1.618 20.417 1.00 84.44 203 ASP A N 1
ATOM 1591 C CA . ASP A 1 203 ? -6.130 -1.170 19.527 1.00 84.44 203 ASP A CA 1
ATOM 1592 C C . ASP A 1 203 ? -6.656 -1.060 18.096 1.00 84.44 203 ASP A C 1
ATOM 1594 O O . ASP A 1 203 ? -7.148 -2.040 17.526 1.00 84.44 203 ASP A O 1
ATOM 1598 N N . MET A 1 204 ? -6.530 0.134 17.521 1.00 89.81 204 MET A N 1
ATOM 1599 C CA . MET A 1 204 ? -6.856 0.397 16.125 1.00 89.81 204 MET A CA 1
ATOM 1600 C C . MET A 1 204 ? -5.594 0.320 15.277 1.00 89.81 204 MET A C 1
ATOM 1602 O O . MET A 1 204 ? -4.597 0.995 15.539 1.00 89.81 204 MET A O 1
ATOM 1606 N N . GLY A 1 205 ? -5.653 -0.479 14.221 1.00 86.75 205 GLY A N 1
ATOM 1607 C CA . GLY A 1 205 ? -4.598 -0.593 13.235 1.00 86.75 205 GLY A CA 1
ATOM 1608 C C . GLY A 1 205 ? -5.128 -0.542 11.818 1.00 86.75 205 GLY A C 1
ATOM 1609 O O . GLY A 1 205 ? -6.301 -0.801 11.549 1.00 86.75 205 GLY A O 1
ATOM 1610 N N . PHE A 1 206 ? -4.229 -0.244 10.896 1.00 89.44 206 PHE A N 1
ATOM 1611 C CA . PHE A 1 206 ? -4.505 -0.322 9.478 1.00 89.44 206 PHE A CA 1
ATOM 1612 C C . PHE A 1 206 ? -3.340 -0.950 8.722 1.00 89.44 206 PHE A C 1
ATOM 1614 O O . PHE A 1 206 ? -2.179 -0.848 9.121 1.00 89.44 206 PHE A O 1
ATOM 1621 N N . GLY A 1 207 ? -3.672 -1.599 7.614 1.00 83.81 207 GLY A N 1
ATOM 1622 C CA . GLY A 1 207 ? -2.725 -2.051 6.605 1.00 83.81 207 GLY A CA 1
ATOM 1623 C C . GLY A 1 207 ? -2.926 -1.245 5.343 1.00 83.81 207 GLY A C 1
ATOM 1624 O O . GLY A 1 207 ? -4.056 -1.105 4.880 1.00 83.81 207 GLY A O 1
ATOM 1625 N N . LEU A 1 208 ? -1.836 -0.733 4.789 1.00 91.69 208 LEU A N 1
ATOM 1626 C CA . LEU A 1 208 ? -1.850 -0.076 3.494 1.00 91.69 208 LEU A CA 1
ATOM 1627 C C . LEU A 1 208 ? -1.335 -1.058 2.450 1.00 91.69 208 LEU A C 1
ATOM 1629 O O . LEU A 1 208 ? -0.228 -1.571 2.595 1.00 91.69 208 LEU A O 1
ATOM 1633 N N . SER A 1 209 ? -2.122 -1.312 1.414 1.00 80.94 209 SER A N 1
ATOM 1634 C CA . SER A 1 209 ? -1.742 -2.170 0.291 1.00 80.94 209 SER A CA 1
ATOM 1635 C C . SER A 1 209 ? -1.747 -1.377 -1.006 1.00 80.94 209 SER A C 1
ATOM 1637 O O . SER A 1 209 ? -2.462 -0.381 -1.121 1.00 80.94 209 SER A O 1
ATOM 1639 N N . ASP A 1 210 ? -0.944 -1.798 -1.974 1.00 80.88 210 ASP A N 1
ATOM 1640 C CA . ASP A 1 210 ? -1.007 -1.247 -3.321 1.00 80.88 210 ASP A CA 1
ATOM 1641 C C . ASP A 1 210 ? -2.230 -1.782 -4.087 1.00 80.88 210 ASP A C 1
ATOM 1643 O O . ASP A 1 210 ? -2.934 -2.693 -3.642 1.00 80.88 210 ASP A O 1
ATOM 1647 N N . LYS A 1 211 ? -2.451 -1.235 -5.282 1.00 66.56 211 LYS A N 1
ATOM 1648 C CA . LYS A 1 211 ? -3.477 -1.675 -6.236 1.00 66.56 211 LYS A CA 1
ATOM 1649 C C . LYS A 1 211 ? -3.422 -3.160 -6.625 1.00 66.56 211 LYS A C 1
ATOM 1651 O O . LYS A 1 211 ? -4.409 -3.677 -7.133 1.00 66.56 211 LYS A O 1
ATOM 1656 N N . SER A 1 212 ? -2.299 -3.840 -6.402 1.00 62.94 212 SER A N 1
ATOM 1657 C CA . SER A 1 212 ? -2.115 -5.271 -6.679 1.00 62.94 212 SER A CA 1
ATOM 1658 C C . SER A 1 212 ? -2.399 -6.144 -5.445 1.00 62.94 212 SER A C 1
ATOM 1660 O O . SER A 1 212 ? -2.231 -7.361 -5.498 1.00 62.94 212 SER A O 1
ATOM 1662 N N . GLY A 1 213 ? -2.783 -5.535 -4.317 1.00 57.19 213 GLY A N 1
ATOM 1663 C CA . GLY A 1 213 ? -2.997 -6.212 -3.039 1.00 57.19 213 GLY A CA 1
ATOM 1664 C C . GLY A 1 213 ? -1.710 -6.511 -2.262 1.00 57.19 213 GLY A C 1
ATOM 1665 O O . GLY A 1 213 ? -1.756 -7.196 -1.240 1.00 57.19 213 GLY A O 1
ATOM 1666 N N . VAL A 1 214 ? -0.558 -6.004 -2.707 1.00 73.81 214 VAL A N 1
ATOM 1667 C CA . VAL A 1 214 ? 0.713 -6.147 -1.995 1.00 73.81 214 VAL A CA 1
ATOM 1668 C C . VAL A 1 214 ? 0.708 -5.212 -0.797 1.00 73.81 214 VAL A C 1
ATOM 1670 O O . VAL A 1 214 ? 0.639 -3.990 -0.935 1.00 73.81 214 VAL A O 1
ATOM 1673 N N . LEU A 1 215 ? 0.808 -5.796 0.395 1.00 72.94 215 LEU A N 1
ATOM 1674 C CA . LEU A 1 215 ? 0.899 -5.052 1.643 1.00 72.94 215 LEU A CA 1
ATOM 1675 C C . LEU A 1 215 ? 2.184 -4.210 1.666 1.00 72.94 215 LEU A C 1
ATOM 1677 O O . LEU A 1 215 ? 3.288 -4.752 1.650 1.00 72.94 215 LEU A O 1
ATOM 1681 N N . VAL A 1 216 ? 2.029 -2.890 1.747 1.00 88.44 216 VAL A N 1
ATOM 1682 C CA . VAL A 1 216 ? 3.128 -1.925 1.866 1.00 88.44 216 VAL A CA 1
ATOM 1683 C C . VAL A 1 216 ? 3.637 -1.905 3.306 1.00 88.44 216 VAL A C 1
ATOM 1685 O O . VAL A 1 216 ? 4.818 -2.135 3.553 1.00 88.44 216 VAL A O 1
ATOM 1688 N N . PHE A 1 217 ? 2.745 -1.643 4.266 1.00 88.94 217 PHE A N 1
ATOM 1689 C CA . PHE A 1 217 ? 3.046 -1.685 5.698 1.00 88.94 217 PHE A CA 1
ATOM 1690 C C . PHE A 1 217 ? 1.769 -1.802 6.542 1.00 88.94 217 PHE A C 1
ATOM 1692 O O . PHE A 1 217 ? 0.655 -1.595 6.056 1.00 88.94 217 PHE A O 1
ATOM 1699 N N . ILE A 1 218 ? 1.950 -2.100 7.831 1.00 82.69 218 ILE A N 1
ATOM 1700 C CA . ILE A 1 218 ? 0.909 -2.045 8.865 1.00 82.69 218 ILE A CA 1
ATOM 1701 C C . ILE A 1 218 ? 1.349 -1.055 9.940 1.00 82.69 218 ILE A C 1
ATOM 1703 O O . ILE A 1 218 ? 2.519 -1.037 10.321 1.00 82.69 218 ILE A O 1
ATOM 1707 N N . SER A 1 219 ? 0.408 -0.263 10.442 1.00 88.12 219 SER A N 1
ATOM 1708 C CA . SER A 1 219 ? 0.602 0.611 11.599 1.00 88.12 219 SER A CA 1
ATOM 1709 C C . SER A 1 219 ? -0.590 0.499 12.543 1.00 88.12 219 SER A C 1
ATOM 1711 O O . SER A 1 219 ? -1.700 0.186 12.110 1.00 88.12 219 SER A O 1
ATOM 1713 N N . ASN A 1 220 ? -0.370 0.703 13.839 1.00 87.00 220 ASN A N 1
ATOM 1714 C CA . ASN A 1 220 ? -1.417 0.625 14.851 1.00 8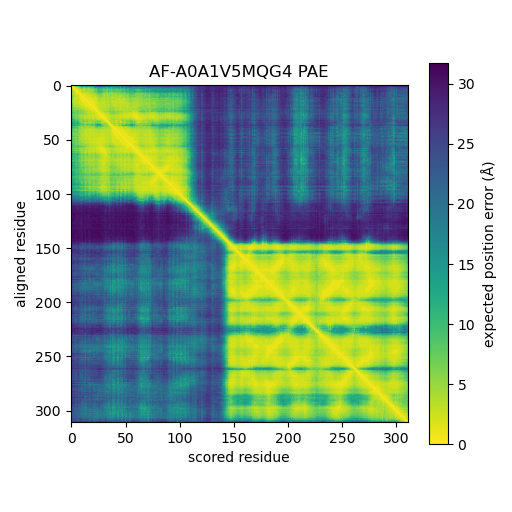7.00 220 ASN A CA 1
ATOM 1715 C C . ASN A 1 220 ? -1.093 1.466 16.088 1.00 87.00 220 ASN A C 1
ATOM 1717 O O . ASN A 1 220 ? -0.005 2.024 16.223 1.00 87.00 220 ASN A O 1
ATOM 1721 N N . THR A 1 221 ? -2.059 1.560 16.996 1.00 84.62 221 THR A N 1
ATOM 1722 C CA . THR A 1 221 ? -1.947 2.385 18.202 1.00 84.62 221 THR A CA 1
ATOM 1723 C C . THR A 1 221 ? -1.169 1.723 19.347 1.00 84.62 221 THR A C 1
ATOM 1725 O O . THR A 1 221 ? -0.953 2.360 20.381 1.00 84.62 221 THR A O 1
ATOM 1728 N N . LYS A 1 222 ? -0.682 0.481 19.179 1.00 69.44 222 LYS A N 1
ATOM 1729 C CA . LYS A 1 222 ? -0.024 -0.312 20.239 1.00 69.44 222 LYS A CA 1
ATOM 1730 C C . LYS A 1 222 ? 1.155 0.393 20.918 1.00 69.44 222 LYS A C 1
ATOM 1732 O O . LYS A 1 222 ? 1.420 0.125 22.091 1.00 69.44 222 LYS A O 1
ATOM 1737 N N . GLU A 1 223 ? 1.885 1.230 20.179 1.00 64.00 223 GLU A N 1
ATOM 1738 C CA . GLU A 1 223 ? 3.120 1.886 20.635 1.00 64.00 223 GLU A CA 1
ATOM 1739 C C . GLU A 1 223 ? 2.860 3.212 21.355 1.00 64.00 223 GLU A C 1
ATOM 1741 O O . GLU A 1 223 ? 3.695 3.644 22.145 1.00 64.00 223 GLU A O 1
ATOM 1746 N N . ILE A 1 224 ? 1.695 3.828 21.134 1.00 71.38 224 ILE A N 1
ATOM 1747 C CA . ILE A 1 224 ? 1.330 5.125 21.725 1.00 71.38 224 ILE A CA 1
ATOM 1748 C C . ILE A 1 224 ? 0.303 5.000 22.853 1.00 71.38 224 ILE A C 1
ATOM 1750 O O . ILE A 1 224 ? 0.269 5.843 23.744 1.00 71.38 224 ILE A O 1
ATOM 1754 N N . ASN A 1 225 ? -0.493 3.930 22.860 1.00 68.56 225 ASN A N 1
ATOM 1755 C CA . ASN A 1 225 ? -1.504 3.705 23.882 1.00 68.56 225 ASN A CA 1
ATOM 1756 C C . ASN A 1 225 ? -0.997 2.725 24.950 1.00 68.56 225 ASN A C 1
ATOM 1758 O O . ASN A 1 225 ? -0.662 1.565 24.669 1.00 68.56 225 ASN A O 1
ATOM 1762 N N . HIS A 1 226 ? -0.952 3.176 26.205 1.00 65.50 226 HIS A N 1
ATOM 1763 C CA . HIS A 1 226 ? -0.730 2.292 27.348 1.00 65.50 226 HIS A CA 1
ATOM 1764 C C . HIS A 1 226 ? -1.982 1.412 27.558 1.00 65.50 226 HIS A C 1
ATOM 1766 O O . HIS A 1 226 ? -3.085 1.909 27.351 1.00 65.50 226 HIS A O 1
ATOM 1772 N N . PRO A 1 227 ? -1.869 0.139 27.992 1.00 62.78 227 PRO A N 1
ATOM 1773 C CA . PRO A 1 227 ? -3.037 -0.726 28.232 1.00 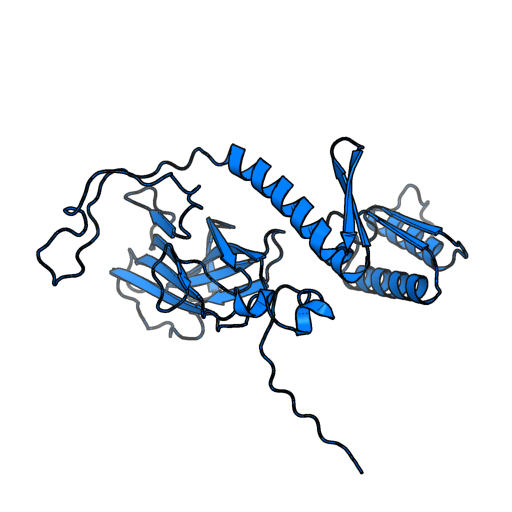62.78 227 PRO A CA 1
ATOM 1774 C C . PRO A 1 227 ? -4.064 -0.163 29.230 1.00 62.78 227 PRO A C 1
ATOM 1776 O O . PRO A 1 227 ? -5.215 -0.576 29.232 1.00 62.78 227 PRO A O 1
ATOM 1779 N N . GLU A 1 228 ? -3.644 0.779 30.076 1.00 68.19 228 GLU A N 1
ATOM 1780 C CA . GLU A 1 228 ? -4.501 1.479 31.047 1.00 68.19 228 GLU A CA 1
ATOM 1781 C C . GLU A 1 228 ? -5.188 2.734 30.481 1.00 68.19 228 GLU A C 1
ATOM 1783 O O . GLU A 1 228 ? -6.007 3.345 31.161 1.00 68.19 228 GLU A O 1
ATOM 1788 N N . SER A 1 229 ? -4.857 3.148 29.258 1.00 72.88 229 SER A N 1
ATOM 1789 C CA . SER A 1 229 ? -5.440 4.328 28.618 1.00 72.88 229 SER A CA 1
ATOM 1790 C C . SER A 1 229 ? -6.755 3.983 27.918 1.00 72.88 229 SER A C 1
ATOM 1792 O O . SER A 1 229 ? -6.878 2.916 27.322 1.00 72.88 229 SER A O 1
ATOM 1794 N N . HIS A 1 230 ? -7.712 4.917 27.926 1.00 79.94 230 HIS A N 1
ATOM 1795 C CA . HIS A 1 230 ? -8.951 4.833 27.137 1.00 79.94 230 HIS A CA 1
ATOM 1796 C C . HIS A 1 230 ? -9.795 3.577 27.434 1.00 79.94 230 HIS A C 1
ATOM 1798 O O . HIS A 1 230 ? -10.359 2.931 26.541 1.00 79.94 230 HIS A O 1
ATOM 1804 N N . LYS A 1 231 ? -9.849 3.196 28.717 1.00 80.06 231 LYS A N 1
ATOM 1805 C CA . LYS A 1 231 ? -10.617 2.046 29.217 1.00 80.06 231 LYS A CA 1
ATOM 1806 C C . LYS A 1 231 ? -12.099 2.348 29.374 1.00 80.06 231 LYS A C 1
ATOM 1808 O O . LYS A 1 231 ? -12.895 1.419 29.348 1.00 80.06 231 LYS A O 1
ATOM 1813 N N . GLU A 1 232 ? -12.482 3.606 29.450 1.00 89.38 232 GLU A N 1
ATOM 1814 C CA . GLU A 1 232 ? -13.874 4.023 29.473 1.00 89.38 232 GLU A CA 1
ATOM 1815 C C . GLU A 1 232 ? -14.597 3.704 28.152 1.00 89.38 232 GLU A C 1
ATOM 1817 O O . GLU A 1 232 ? -13.984 3.529 27.097 1.00 89.38 232 GLU A O 1
ATOM 1822 N N . LYS A 1 233 ? -15.913 3.526 28.210 1.00 94.00 233 LYS A N 1
ATOM 1823 C CA . LYS A 1 233 ? -16.772 3.484 27.022 1.00 94.00 233 LYS A CA 1
ATOM 1824 C C . LYS A 1 233 ? -16.930 4.886 26.428 1.00 94.00 233 LYS A C 1
ATOM 1826 O O . LYS A 1 233 ? -16.889 5.884 27.148 1.00 94.00 233 LYS A O 1
ATOM 1831 N N . GLY A 1 234 ? -17.203 4.970 25.129 1.00 92.62 234 GLY A N 1
ATOM 1832 C CA . GLY A 1 234 ? -17.427 6.256 24.470 1.00 92.62 234 GLY A CA 1
ATOM 1833 C C . GLY A 1 234 ? -17.053 6.271 22.995 1.00 92.62 234 GLY A C 1
ATOM 1834 O O . GLY A 1 234 ? -16.779 5.236 22.390 1.00 92.62 234 GLY A O 1
ATOM 1835 N N . PHE A 1 235 ? -17.048 7.470 22.420 1.00 93.62 235 PHE A N 1
ATOM 1836 C CA . PHE A 1 235 ? -16.646 7.704 21.036 1.00 93.62 235 PHE A CA 1
ATOM 1837 C C . PHE A 1 235 ? -15.183 8.122 20.977 1.00 93.62 235 PHE A C 1
ATOM 1839 O O . PHE A 1 235 ? -14.763 9.047 21.671 1.00 93.62 235 PHE A O 1
ATOM 1846 N N . TYR A 1 236 ? -14.433 7.457 20.109 1.00 92.62 236 TYR A N 1
ATOM 1847 C CA . TYR A 1 236 ? -13.002 7.642 19.944 1.00 92.62 236 TYR A CA 1
ATOM 1848 C C . TYR A 1 236 ? -12.660 7.903 18.485 1.00 92.62 236 TYR A C 1
ATOM 1850 O O . TYR A 1 236 ? -13.333 7.431 17.566 1.00 92.62 236 TYR A O 1
ATOM 1858 N N . GLU A 1 237 ? -11.563 8.623 18.279 1.00 93.94 237 GLU A N 1
ATOM 1859 C CA . GLU A 1 237 ? -10.945 8.805 16.975 1.00 93.94 237 GLU A CA 1
ATOM 1860 C C . GLU A 1 237 ? -9.442 8.559 17.099 1.00 93.94 237 GLU A C 1
ATOM 1862 O O . GLU A 1 237 ? -8.759 9.177 17.912 1.00 93.94 237 GLU A O 1
ATOM 1867 N N . SER A 1 238 ? -8.927 7.639 16.289 1.00 92.75 238 SER A N 1
ATOM 1868 C CA . SER A 1 238 ? -7.495 7.405 16.124 1.00 92.75 238 SER A CA 1
ATOM 1869 C C . SER A 1 238 ? -7.021 8.060 14.838 1.00 92.75 238 SER A C 1
ATOM 1871 O O . SER A 1 238 ? -7.647 7.884 13.792 1.00 92.75 238 SER A O 1
ATOM 1873 N N . LYS A 1 239 ? -5.907 8.793 14.911 1.00 94.00 239 LYS A N 1
ATOM 1874 C CA . LYS A 1 239 ? -5.299 9.466 13.760 1.00 94.00 239 LYS A CA 1
ATOM 1875 C C . LYS A 1 239 ? -3.864 9.014 13.568 1.00 94.00 239 LYS A C 1
ATOM 1877 O O . LYS A 1 239 ? -3.103 8.937 14.529 1.00 94.00 239 LYS A O 1
ATOM 1882 N N . ALA A 1 240 ? -3.497 8.763 12.323 1.00 95.38 240 ALA A N 1
ATOM 1883 C CA . ALA A 1 240 ? -2.130 8.493 11.912 1.00 95.38 240 ALA A CA 1
ATOM 1884 C C . ALA A 1 240 ? -1.755 9.408 10.748 1.00 95.38 240 ALA A C 1
ATOM 1886 O O . ALA A 1 240 ? -2.597 9.738 9.914 1.00 95.38 240 ALA A O 1
ATOM 1887 N N . VAL A 1 241 ? -0.483 9.800 10.688 1.00 96.62 241 VAL A N 1
ATOM 1888 C CA . VAL A 1 241 ? 0.050 10.619 9.598 1.00 96.62 241 VAL A CA 1
ATOM 1889 C C . VAL A 1 241 ? 1.171 9.855 8.913 1.00 96.62 241 VAL A C 1
ATOM 1891 O O . VAL A 1 241 ? 2.176 9.521 9.540 1.00 96.62 241 VAL A O 1
ATOM 1894 N N . ILE A 1 242 ? 1.000 9.588 7.622 1.00 96.88 242 ILE A N 1
ATOM 1895 C CA . ILE A 1 242 ? 2.075 9.112 6.754 1.00 96.88 242 ILE A CA 1
ATOM 1896 C C . ILE A 1 242 ? 2.841 10.354 6.281 1.00 96.88 242 ILE A C 1
ATOM 1898 O O . ILE A 1 242 ? 2.208 11.276 5.759 1.00 96.88 242 ILE A O 1
ATOM 1902 N N . PRO A 1 243 ? 4.170 10.432 6.460 1.00 97.00 243 PRO A N 1
ATOM 1903 C CA . PRO A 1 243 ? 4.917 11.613 6.046 1.00 97.00 243 PRO A CA 1
ATOM 1904 C C . PRO A 1 243 ? 4.866 11.828 4.530 1.00 97.00 243 PRO A C 1
ATOM 1906 O O . PRO A 1 243 ? 4.787 10.878 3.755 1.00 97.00 243 PRO A O 1
ATOM 1909 N N . GLY A 1 244 ? 4.970 13.084 4.099 1.00 96.75 244 GLY A N 1
ATOM 1910 C CA . GLY A 1 244 ? 5.095 13.404 2.679 1.00 96.75 244 GLY A CA 1
ATOM 1911 C C . GLY A 1 244 ? 6.355 12.802 2.064 1.00 96.75 244 GLY A C 1
ATOM 1912 O O . GLY A 1 244 ? 7.375 12.628 2.737 1.00 96.75 244 GLY A O 1
ATOM 1913 N N . ASN A 1 245 ? 6.300 12.508 0.768 1.00 95.25 245 ASN A N 1
ATOM 1914 C CA . ASN A 1 245 ? 7.329 11.778 0.029 1.00 95.25 245 ASN A CA 1
ATOM 1915 C C . ASN A 1 245 ? 7.618 10.394 0.630 1.00 95.25 245 ASN A C 1
ATOM 1917 O O . ASN A 1 245 ? 8.758 9.959 0.622 1.00 95.25 245 ASN A O 1
ATOM 1921 N N . TRP A 1 246 ? 6.644 9.710 1.231 1.00 95.38 246 TRP A N 1
ATOM 1922 C CA . TRP A 1 246 ? 6.822 8.304 1.618 1.00 95.38 246 TRP A CA 1
ATOM 1923 C C . TRP A 1 246 ? 6.248 7.344 0.598 1.00 95.38 246 TRP A C 1
ATOM 1925 O O . TRP A 1 246 ? 6.862 6.316 0.333 1.00 95.38 246 TRP A O 1
ATOM 1935 N N . LEU A 1 247 ? 5.085 7.668 0.043 1.00 94.94 247 LEU A N 1
ATOM 1936 C CA . LEU A 1 247 ? 4.400 6.851 -0.947 1.00 94.94 247 LEU A CA 1
ATOM 1937 C C . LEU A 1 247 ? 4.730 7.341 -2.353 1.00 94.94 247 LEU A C 1
ATOM 1939 O O . LEU A 1 247 ? 4.920 8.536 -2.582 1.00 94.94 247 LEU A O 1
ATOM 1943 N N . ASN A 1 248 ? 4.803 6.403 -3.289 1.00 91.31 248 ASN A N 1
ATOM 1944 C CA . ASN A 1 248 ? 4.914 6.728 -4.702 1.00 91.31 248 ASN A CA 1
ATOM 1945 C C . ASN A 1 248 ? 3.529 7.002 -5.313 1.00 91.31 248 ASN A C 1
ATOM 1947 O O . ASN A 1 248 ? 2.502 6.775 -4.673 1.00 91.31 248 ASN A O 1
ATOM 1951 N N . SER A 1 249 ? 3.476 7.482 -6.557 1.00 87.94 249 SER A N 1
ATOM 1952 C CA . SER A 1 249 ? 2.190 7.637 -7.238 1.00 87.94 249 SER A CA 1
ATOM 1953 C C . SER A 1 249 ? 1.584 6.267 -7.548 1.00 87.94 249 SER A C 1
ATOM 1955 O O . SER A 1 249 ? 2.172 5.462 -8.269 1.00 87.94 249 SER A O 1
ATOM 1957 N N . SER A 1 250 ? 0.417 5.992 -6.968 1.00 83.81 250 SER A N 1
ATOM 1958 C CA . SER A 1 250 ? -0.334 4.751 -7.156 1.00 83.81 250 SER A CA 1
ATOM 1959 C C . SER A 1 250 ? -1.755 4.898 -6.606 1.00 83.81 250 SER A C 1
ATOM 1961 O O . SER A 1 250 ? -2.118 5.920 -6.021 1.00 83.81 250 SER A O 1
ATOM 1963 N N . VAL A 1 251 ? -2.557 3.850 -6.771 1.00 81.44 251 VAL A N 1
ATOM 1964 C CA . VAL A 1 251 ? -3.772 3.640 -5.980 1.00 81.44 251 VAL A CA 1
ATOM 1965 C C . VAL A 1 251 ? -3.409 2.739 -4.806 1.00 81.44 251 VAL A C 1
ATOM 1967 O O . VAL A 1 251 ? -2.749 1.712 -4.981 1.00 81.44 251 VAL A O 1
ATOM 1970 N N . TYR A 1 252 ? -3.830 3.152 -3.617 1.00 85.81 252 TYR A N 1
ATOM 1971 C CA . TYR A 1 252 ? -3.639 2.420 -2.378 1.00 85.81 252 TYR A CA 1
ATOM 1972 C C . TYR A 1 252 ? -4.983 2.059 -1.770 1.00 85.81 252 TYR A C 1
ATOM 1974 O O . TYR A 1 252 ? -5.949 2.817 -1.872 1.00 85.81 252 TYR A O 1
ATOM 1982 N N . SER A 1 253 ? -5.006 0.928 -1.081 1.00 81.56 253 SER A N 1
ATOM 1983 C CA . SER A 1 253 ? -6.182 0.418 -0.397 1.00 81.56 253 SER A CA 1
ATOM 1984 C C . SER A 1 253 ? -5.876 0.195 1.079 1.00 81.56 253 SER A C 1
ATOM 1986 O O . SER A 1 253 ? -4.805 -0.288 1.455 1.00 81.56 253 SER A O 1
ATOM 1988 N N . LEU A 1 254 ? -6.833 0.563 1.920 1.00 84.50 254 LEU A N 1
ATOM 1989 C CA . LEU A 1 254 ? -6.751 0.522 3.367 1.00 84.50 254 LEU A CA 1
ATOM 1990 C C . LEU A 1 254 ? -7.550 -0.668 3.897 1.00 84.50 254 LEU A C 1
ATOM 1992 O O . LEU A 1 254 ? -8.741 -0.805 3.618 1.00 84.50 254 LEU A O 1
ATOM 1996 N N . SER A 1 255 ? -6.894 -1.490 4.702 1.00 80.38 255 SER A N 1
ATOM 1997 C CA . SER A 1 255 ? -7.512 -2.531 5.524 1.00 80.38 255 SER A CA 1
ATOM 1998 C C . SER A 1 255 ? -7.475 -2.096 6.983 1.00 80.38 255 SER A C 1
ATOM 2000 O O . SER A 1 255 ? -6.510 -1.456 7.396 1.00 80.38 255 SER A O 1
ATOM 2002 N N . ILE A 1 256 ? -8.484 -2.451 7.773 1.00 83.56 256 ILE A N 1
ATOM 2003 C CA . ILE A 1 256 ? -8.556 -2.133 9.204 1.00 83.56 256 ILE A CA 1
ATOM 2004 C C . ILE A 1 256 ? -8.408 -3.408 10.019 1.00 83.56 256 ILE A C 1
ATOM 2006 O O . ILE A 1 256 ? -9.077 -4.408 9.761 1.00 83.56 256 ILE A O 1
ATOM 2010 N N . PHE A 1 257 ? -7.559 -3.345 11.037 1.00 79.38 257 PHE A N 1
ATOM 2011 C CA . PHE A 1 257 ? -7.373 -4.404 12.016 1.00 79.38 257 PHE A CA 1
ATOM 2012 C C . PHE A 1 257 ? -7.712 -3.857 13.390 1.00 79.38 257 PHE A C 1
ATOM 2014 O O . PHE A 1 257 ? -7.236 -2.788 13.768 1.00 79.38 257 PHE A O 1
ATOM 2021 N N . VAL A 1 258 ? -8.494 -4.610 14.151 1.00 83.31 258 VAL A N 1
ATOM 2022 C CA . VAL A 1 258 ? -8.808 -4.259 15.532 1.00 83.31 258 VAL A CA 1
ATOM 2023 C C . VAL A 1 258 ? -8.357 -5.385 16.436 1.00 83.31 258 VAL A C 1
ATOM 2025 O O . VAL A 1 258 ? -8.669 -6.554 16.188 1.00 83.31 258 VAL A O 1
ATOM 2028 N N . ALA A 1 259 ? -7.617 -5.030 17.480 1.00 78.19 259 ALA A N 1
ATOM 2029 C CA . ALA A 1 259 ? -7.184 -5.973 18.495 1.00 78.19 259 ALA A CA 1
ATOM 2030 C C . ALA A 1 259 ? -7.654 -5.547 19.885 1.00 78.19 259 ALA A C 1
ATOM 2032 O O . ALA A 1 259 ? -7.723 -4.364 20.205 1.00 78.19 259 ALA A O 1
ATOM 2033 N N . LYS A 1 260 ? -7.952 -6.534 20.721 1.00 83.25 260 LYS A N 1
ATOM 2034 C CA . LYS A 1 260 ? -8.211 -6.373 22.143 1.00 83.25 260 LYS A CA 1
ATOM 2035 C C . LYS A 1 260 ? -6.928 -6.633 22.927 1.00 83.25 260 LYS A C 1
ATOM 2037 O O . LYS A 1 260 ? -6.194 -7.578 22.626 1.00 83.25 260 LYS A O 1
ATOM 2042 N N . ASP A 1 261 ? -6.654 -5.776 23.911 1.00 73.69 261 ASP A N 1
ATOM 2043 C CA . ASP A 1 261 ? -5.548 -5.919 24.872 1.00 73.69 261 ASP A CA 1
ATOM 2044 C C . ASP A 1 261 ? -4.200 -6.270 24.198 1.00 73.69 261 ASP A C 1
ATOM 2046 O O . ASP A 1 261 ? -3.417 -7.087 24.685 1.00 73.69 261 ASP A O 1
ATOM 2050 N N . LYS A 1 262 ? -3.951 -5.665 23.024 1.00 65.81 262 LYS A N 1
ATOM 2051 C CA . LYS A 1 262 ? -2.757 -5.811 22.162 1.00 65.81 262 LYS A CA 1
ATOM 2052 C C . LYS A 1 262 ? -2.454 -7.217 21.622 1.00 65.81 262 LYS A C 1
ATOM 2054 O O . LYS A 1 262 ? -1.449 -7.384 20.933 1.00 65.81 262 LYS A O 1
ATOM 2059 N N . THR A 1 263 ? -3.269 -8.226 21.919 1.00 60.72 263 THR A N 1
ATOM 2060 C CA . THR A 1 263 ? -2.905 -9.638 21.693 1.00 60.72 263 THR A CA 1
ATOM 2061 C C . THR A 1 263 ? -3.954 -10.421 20.916 1.00 60.72 263 THR A C 1
ATOM 2063 O O . THR A 1 263 ? -3.597 -11.301 20.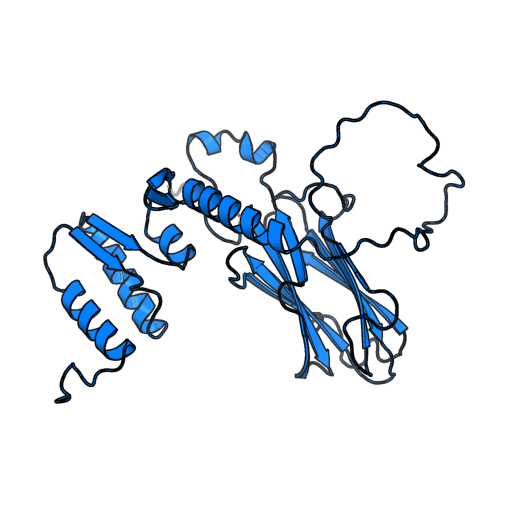134 1.00 60.72 263 THR A O 1
ATOM 2066 N N . GLU A 1 264 ? -5.232 -10.084 21.075 1.00 69.62 264 GLU A N 1
ATOM 2067 C CA . GLU A 1 264 ? -6.338 -10.805 20.453 1.00 69.62 264 GLU A CA 1
ATOM 2068 C C . GLU A 1 264 ? -6.871 -10.012 19.258 1.00 69.62 264 GLU A C 1
ATOM 2070 O O . GLU A 1 264 ? -7.399 -8.919 19.431 1.00 69.62 264 GLU A O 1
ATOM 2075 N N . ASN A 1 265 ? -6.751 -10.535 18.035 1.00 68.12 265 ASN A N 1
ATOM 2076 C CA . ASN A 1 265 ? -7.410 -9.918 16.883 1.00 68.12 265 ASN A CA 1
ATOM 2077 C C . ASN A 1 265 ? -8.921 -10.178 16.965 1.00 68.12 265 ASN A C 1
ATOM 2079 O O . ASN A 1 265 ? -9.348 -11.329 16.952 1.00 68.12 265 ASN A O 1
ATOM 2083 N N . ILE A 1 266 ? -9.710 -9.108 17.044 1.00 75.19 266 ILE A N 1
ATOM 2084 C CA . ILE A 1 266 ? -11.171 -9.181 17.185 1.00 75.19 266 ILE A CA 1
ATOM 2085 C C . ILE A 1 266 ? -11.911 -8.744 15.919 1.00 75.19 266 ILE A C 1
ATOM 2087 O O . ILE A 1 266 ? -13.119 -8.955 15.815 1.00 75.19 266 ILE A O 1
ATOM 2091 N N . MET A 1 267 ? -11.211 -8.121 14.966 1.00 77.62 267 MET A N 1
ATOM 2092 C CA . MET A 1 267 ? -11.755 -7.776 13.657 1.00 77.62 267 MET A CA 1
ATOM 2093 C C . MET A 1 267 ? -10.651 -7.556 12.623 1.00 77.62 267 MET A C 1
ATOM 2095 O O . MET A 1 267 ? -9.590 -6.995 12.914 1.00 77.62 267 MET A O 1
ATOM 2099 N N . ASN A 1 268 ? -10.962 -7.930 11.385 1.00 70.06 268 ASN A N 1
ATOM 2100 C CA . ASN A 1 268 ? -10.181 -7.614 10.203 1.00 70.06 268 ASN A CA 1
ATOM 2101 C C . ASN A 1 268 ? -11.138 -7.287 9.051 1.00 70.06 268 ASN A C 1
ATOM 2103 O O . ASN A 1 268 ? -11.969 -8.118 8.687 1.00 70.06 268 ASN A O 1
ATOM 2107 N N . LEU A 1 269 ? -11.027 -6.081 8.502 1.00 65.69 269 LEU A N 1
ATOM 2108 C CA . LEU A 1 269 ? -11.758 -5.652 7.318 1.00 65.69 269 LEU A CA 1
ATOM 2109 C C . LEU A 1 269 ? -10.751 -5.329 6.222 1.00 65.69 269 LEU A C 1
ATOM 2111 O O . LEU A 1 269 ? -9.976 -4.379 6.341 1.00 65.69 269 LEU A O 1
ATOM 2115 N N . ALA A 1 270 ? -10.760 -6.121 5.159 1.00 62.25 270 ALA A N 1
ATOM 2116 C CA . ALA A 1 270 ? -9.802 -5.986 4.076 1.00 62.25 270 ALA A CA 1
ATOM 2117 C C . ALA A 1 270 ? -10.286 -4.985 3.018 1.00 62.25 270 ALA A C 1
ATOM 2119 O O . ALA A 1 270 ? -11.450 -5.023 2.627 1.00 62.25 270 ALA A O 1
ATOM 2120 N N . PHE A 1 271 ? -9.373 -4.135 2.537 1.00 66.25 271 PHE A N 1
ATOM 2121 C CA . PHE A 1 271 ? -9.551 -3.267 1.364 1.00 66.25 271 PHE A CA 1
ATOM 2122 C C . PHE A 1 271 ? -10.816 -2.401 1.392 1.00 66.25 271 PHE A C 1
ATOM 2124 O O . PHE A 1 271 ? -11.459 -2.188 0.367 1.00 66.25 271 PHE A O 1
ATOM 2131 N N . ILE A 1 272 ? -11.180 -1.893 2.567 1.00 70.44 272 ILE A N 1
ATOM 2132 C CA . ILE A 1 272 ? -12.445 -1.183 2.738 1.00 70.44 272 ILE A CA 1
ATOM 2133 C C . ILE A 1 272 ? -12.470 0.144 1.990 1.00 70.44 272 ILE A C 1
ATOM 2135 O O . ILE A 1 272 ? -13.515 0.519 1.477 1.00 70.44 272 ILE A O 1
ATOM 2139 N N . LEU A 1 273 ? -11.335 0.844 1.914 1.00 79.19 273 LEU A N 1
ATOM 2140 C CA . LEU A 1 273 ? -11.246 2.197 1.380 1.00 79.19 273 LEU A CA 1
ATOM 2141 C C . LEU A 1 273 ? -10.047 2.320 0.449 1.00 79.19 273 LEU A C 1
ATOM 2143 O O . LEU A 1 273 ? -8.950 1.924 0.825 1.00 79.19 273 LEU A O 1
ATOM 2147 N N . SER A 1 274 ? -10.232 2.921 -0.724 1.00 80.81 274 SER A N 1
ATOM 2148 C CA . SER A 1 274 ? -9.136 3.201 -1.656 1.00 80.81 274 SER A CA 1
ATOM 2149 C C . SER A 1 274 ? -8.947 4.699 -1.875 1.00 80.81 274 SER A C 1
ATOM 2151 O O . SER A 1 274 ? -9.902 5.471 -1.819 1.00 80.81 274 SER A O 1
ATOM 2153 N N . PHE A 1 275 ? -7.707 5.109 -2.127 1.00 86.75 275 PHE A N 1
ATOM 2154 C CA . PHE A 1 275 ? -7.350 6.482 -2.473 1.00 86.75 275 PHE A CA 1
ATOM 2155 C C . PHE A 1 275 ? -6.166 6.498 -3.443 1.00 86.75 275 PHE A C 1
ATOM 2157 O O . PHE A 1 275 ? -5.375 5.556 -3.503 1.00 86.75 275 PHE A O 1
ATOM 2164 N N . LYS A 1 276 ? -6.047 7.575 -4.218 1.00 87.38 276 LYS A N 1
ATOM 2165 C CA . LYS A 1 276 ? -4.974 7.753 -5.198 1.00 87.38 276 LYS A CA 1
ATOM 2166 C C . LYS A 1 276 ? -3.965 8.775 -4.691 1.00 87.38 276 LYS A C 1
ATOM 2168 O O . LYS A 1 276 ? -4.359 9.831 -4.207 1.00 87.38 276 LYS A O 1
ATOM 2173 N N . VAL A 1 277 ? -2.684 8.459 -4.844 1.00 93.06 277 VAL A N 1
ATOM 2174 C CA . VAL A 1 277 ? -1.575 9.408 -4.716 1.00 93.06 277 VAL A CA 1
ATOM 2175 C C . VAL A 1 277 ? -1.076 9.720 -6.123 1.00 93.06 277 VAL A C 1
ATOM 2177 O O . VAL A 1 277 ? -0.740 8.815 -6.891 1.00 93.06 277 VAL A O 1
ATOM 2180 N N . GLU A 1 278 ? -1.042 10.997 -6.482 1.00 90.44 278 GLU A N 1
ATOM 2181 C CA . GLU A 1 278 ? -0.627 11.467 -7.807 1.00 90.44 278 GLU A CA 1
ATOM 2182 C C . GLU A 1 278 ? 0.744 12.149 -7.751 1.00 90.44 278 GLU A C 1
ATOM 2184 O O . GLU A 1 278 ? 1.165 12.662 -6.716 1.00 90.44 278 GLU A O 1
ATOM 2189 N N . PHE A 1 279 ? 1.458 12.185 -8.873 1.00 87.81 279 PHE A N 1
ATOM 2190 C CA . PHE A 1 279 ? 2.562 13.133 -8.999 1.00 87.81 279 PHE A CA 1
ATOM 2191 C C . PHE A 1 279 ? 2.015 14.563 -8.989 1.00 87.81 279 PHE A C 1
ATOM 2193 O O . PHE A 1 279 ? 0.972 14.835 -9.585 1.00 87.81 279 PHE A O 1
ATOM 2200 N N . SER A 1 280 ? 2.718 15.474 -8.319 1.00 90.94 280 SER A N 1
ATOM 2201 C CA . SER A 1 280 ? 2.420 16.900 -8.419 1.00 90.94 280 SER A CA 1
ATOM 2202 C C . SER A 1 280 ? 2.750 17.426 -9.819 1.00 90.94 280 SER A C 1
ATOM 2204 O O . SER A 1 280 ? 3.600 16.874 -10.524 1.00 90.94 280 SER A O 1
ATOM 2206 N N . ASP A 1 281 ? 2.131 18.541 -10.212 1.00 89.00 281 ASP A N 1
ATOM 2207 C CA . ASP A 1 281 ? 2.467 19.210 -11.476 1.00 89.00 281 ASP A CA 1
ATOM 2208 C C . ASP A 1 281 ? 3.954 19.594 -11.529 1.00 89.00 281 ASP A C 1
ATOM 2210 O O . ASP A 1 281 ? 4.598 19.460 -12.569 1.00 89.00 281 ASP A O 1
ATOM 2214 N N . ALA A 1 282 ? 4.521 20.010 -10.392 1.00 87.69 282 ALA A N 1
ATOM 2215 C CA . ALA A 1 282 ? 5.940 20.329 -10.272 1.00 87.69 282 ALA A CA 1
ATOM 2216 C C . ALA A 1 282 ? 6.834 19.105 -10.539 1.00 87.69 282 ALA A C 1
ATOM 2218 O O . ALA A 1 282 ? 7.843 19.216 -11.235 1.00 87.69 282 ALA A O 1
ATOM 2219 N N . GLU A 1 283 ? 6.453 17.933 -10.030 1.00 84.69 283 GLU A N 1
ATOM 2220 C CA . GLU A 1 283 ? 7.180 16.685 -10.257 1.00 84.69 283 GLU A CA 1
ATOM 2221 C C . GLU A 1 283 ? 7.091 16.219 -11.715 1.00 84.69 283 GLU A C 1
ATOM 2223 O O . GLU A 1 283 ? 8.083 15.754 -12.282 1.00 84.69 283 GLU A O 1
ATOM 2228 N N . LEU A 1 284 ? 5.918 16.356 -12.339 1.00 81.44 284 LEU A N 1
ATOM 2229 C CA . LEU A 1 284 ? 5.706 16.001 -13.745 1.00 81.44 284 LEU A CA 1
ATOM 2230 C C . LEU A 1 284 ? 6.469 16.929 -14.700 1.00 81.44 284 LEU A C 1
ATOM 2232 O O . LEU A 1 284 ? 6.959 16.477 -15.733 1.00 81.44 284 LEU A O 1
ATOM 2236 N N . GLN A 1 285 ? 6.597 18.210 -14.349 1.00 83.94 285 GLN A N 1
ATOM 2237 C CA . GLN A 1 285 ? 7.285 19.228 -15.152 1.00 83.94 285 GLN A CA 1
ATOM 2238 C C . GLN A 1 285 ? 8.788 19.348 -14.844 1.00 83.94 285 GLN A C 1
ATOM 2240 O O . GLN A 1 285 ? 9.480 20.161 -15.457 1.00 83.94 285 GLN A O 1
ATOM 2245 N N . SER A 1 286 ? 9.313 18.553 -13.909 1.00 82.25 286 SER A N 1
ATOM 2246 C CA . SER A 1 286 ? 10.727 18.565 -13.530 1.00 82.25 286 SER A CA 1
ATOM 2247 C C . SER A 1 286 ? 11.647 18.270 -14.721 1.00 82.25 286 SER A C 1
ATOM 2249 O O . SER A 1 286 ? 11.448 17.304 -15.456 1.00 82.25 286 SER A O 1
ATOM 2251 N N . GLU A 1 287 ? 12.725 19.046 -14.874 1.00 78.19 287 GLU A N 1
ATOM 2252 C CA . GLU A 1 287 ? 13.729 18.845 -15.933 1.00 78.19 287 GLU A CA 1
ATOM 2253 C C . GLU A 1 287 ? 14.337 17.434 -15.916 1.00 78.19 287 GLU A C 1
ATOM 2255 O O . GLU A 1 287 ? 14.674 16.884 -16.966 1.00 78.19 287 GLU A O 1
ATOM 2260 N N . TRP A 1 288 ? 14.420 16.806 -14.738 1.00 73.88 288 TRP A N 1
ATOM 2261 C CA . TRP A 1 288 ? 14.917 15.437 -14.593 1.00 73.88 288 TRP A CA 1
ATOM 2262 C C . TRP A 1 288 ? 14.036 14.407 -15.304 1.00 73.88 288 TRP A C 1
ATOM 2264 O O . TRP A 1 288 ? 14.560 13.393 -15.762 1.00 73.88 288 TRP A O 1
ATOM 2274 N N . ARG A 1 289 ? 12.734 14.680 -15.483 1.00 73.31 289 ARG A N 1
ATOM 2275 C CA . ARG A 1 289 ? 11.796 13.789 -16.188 1.00 73.31 289 ARG A CA 1
ATOM 2276 C C . ARG A 1 289 ? 12.111 13.618 -17.670 1.00 73.31 289 ARG A C 1
ATOM 2278 O O . ARG A 1 289 ? 11.695 12.630 -18.264 1.00 73.31 289 ARG A O 1
ATOM 2285 N N . LYS A 1 290 ? 12.901 14.524 -18.259 1.00 68.38 290 LYS A N 1
ATOM 2286 C CA . LYS A 1 290 ? 13.422 14.372 -19.630 1.00 68.38 290 LYS A CA 1
ATOM 2287 C C . LYS A 1 290 ? 14.437 13.235 -19.749 1.00 68.38 290 LYS A C 1
ATOM 2289 O O . LYS A 1 290 ? 14.615 12.692 -20.834 1.00 68.38 290 LYS A O 1
ATOM 2294 N N . TYR A 1 291 ? 15.111 12.907 -18.649 1.00 64.44 291 TYR A N 1
ATOM 2295 C CA . TYR A 1 291 ? 16.210 11.942 -18.612 1.00 64.44 291 TYR A CA 1
ATOM 2296 C C . TYR A 1 291 ? 15.845 10.668 -17.852 1.00 64.44 291 TYR A C 1
ATOM 2298 O O . TYR A 1 291 ? 16.355 9.600 -18.183 1.00 64.44 291 TYR A O 1
ATOM 2306 N N . TYR A 1 292 ? 14.968 10.775 -16.851 1.00 63.03 292 TYR A N 1
ATOM 2307 C CA . TYR A 1 292 ? 14.641 9.684 -15.943 1.00 63.03 292 TYR A CA 1
ATOM 2308 C C . TYR A 1 292 ? 13.123 9.497 -15.795 1.00 63.03 292 TYR A C 1
ATOM 2310 O O . TYR A 1 292 ? 12.412 10.455 -15.460 1.00 63.03 292 TYR A O 1
ATOM 2318 N N . PRO A 1 293 ? 12.611 8.267 -15.987 1.00 63.53 293 PRO A N 1
ATOM 2319 C CA . PRO A 1 293 ? 11.218 7.951 -15.690 1.00 63.53 293 PRO A CA 1
ATOM 2320 C C . PRO A 1 293 ? 10.930 8.072 -14.181 1.00 63.53 293 PRO A C 1
ATOM 2322 O O . PRO A 1 293 ? 11.862 8.212 -13.382 1.00 63.53 293 PRO A O 1
ATOM 2325 N N . PRO A 1 294 ? 9.646 8.050 -13.766 1.00 68.31 294 PRO A N 1
ATOM 2326 C CA . PRO A 1 294 ? 9.247 7.885 -12.369 1.00 68.31 294 PRO A CA 1
ATOM 2327 C C . PRO A 1 294 ? 10.075 6.846 -11.623 1.00 68.31 294 PRO A C 1
ATOM 2329 O O . PRO A 1 294 ? 10.329 5.764 -12.152 1.00 68.31 294 PRO A O 1
ATOM 2332 N N . ASP A 1 295 ? 10.499 7.197 -10.404 1.00 71.25 295 ASP A N 1
ATOM 2333 C CA . ASP A 1 295 ? 11.240 6.272 -9.550 1.00 71.25 295 ASP A CA 1
ATOM 2334 C C . ASP A 1 295 ? 10.366 5.025 -9.338 1.00 71.25 295 ASP A C 1
ATOM 2336 O O . ASP A 1 295 ? 9.179 5.174 -9.036 1.00 71.25 295 ASP A O 1
ATOM 2340 N N . PRO A 1 296 ? 10.892 3.804 -9.521 1.00 67.56 296 PRO A N 1
ATOM 2341 C CA . PRO A 1 296 ? 10.116 2.592 -9.302 1.00 67.56 296 PRO A CA 1
ATOM 2342 C C . PRO A 1 296 ? 9.905 2.323 -7.804 1.00 67.56 296 PRO A C 1
ATOM 2344 O O . PRO A 1 296 ? 10.642 2.816 -6.951 1.00 67.56 296 PRO A O 1
ATOM 2347 N N . GLY A 1 297 ? 8.928 1.469 -7.491 1.00 75.69 297 GLY A N 1
ATOM 2348 C CA . GLY A 1 297 ? 8.660 0.983 -6.134 1.00 75.69 297 GLY A CA 1
ATOM 2349 C C . GLY A 1 297 ? 7.438 1.614 -5.464 1.00 75.69 297 GLY A C 1
ATOM 2350 O O . GLY A 1 297 ? 6.864 2.587 -5.948 1.00 75.69 297 GLY A O 1
ATOM 2351 N N . LEU A 1 298 ? 7.023 1.022 -4.340 1.00 82.31 298 LEU A N 1
ATOM 2352 C CA . LEU A 1 298 ? 5.830 1.433 -3.583 1.00 82.31 298 LEU A CA 1
ATOM 2353 C C . LEU A 1 298 ? 6.102 2.590 -2.614 1.00 82.31 298 LEU A C 1
ATOM 2355 O O . LEU A 1 298 ? 5.188 3.350 -2.289 1.00 82.31 298 LEU A O 1
ATOM 2359 N N . LEU A 1 299 ? 7.354 2.704 -2.163 1.00 90.06 299 LEU A N 1
ATOM 2360 C CA . LEU A 1 299 ? 7.835 3.740 -1.257 1.00 90.06 299 LEU A CA 1
ATOM 2361 C C . LEU A 1 299 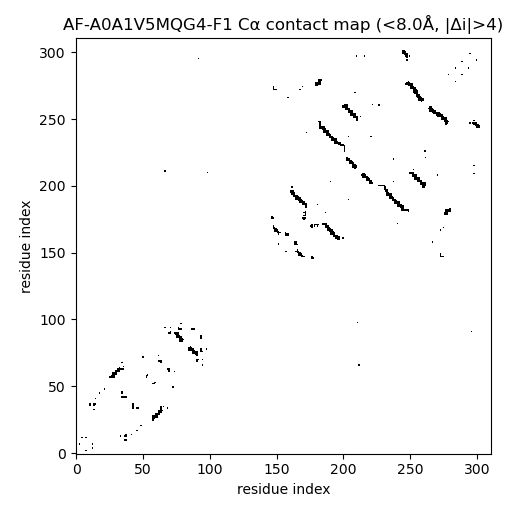? 8.841 4.643 -1.970 1.00 90.06 299 LEU A C 1
ATOM 2363 O O . LEU A 1 299 ? 9.626 4.167 -2.788 1.00 90.06 299 LEU A O 1
ATOM 2367 N N . ARG A 1 300 ? 8.852 5.929 -1.612 1.00 89.38 300 ARG A N 1
ATOM 2368 C CA . ARG A 1 300 ? 9.728 6.949 -2.204 1.00 89.38 300 ARG A CA 1
ATOM 2369 C C . ARG A 1 300 ? 10.320 7.930 -1.173 1.00 89.38 300 ARG A C 1
ATOM 2371 O O . ARG A 1 300 ? 10.256 9.136 -1.397 1.00 89.38 300 ARG A O 1
ATOM 2378 N N . PRO A 1 301 ? 10.905 7.457 -0.055 1.00 92.44 301 PRO A N 1
ATOM 2379 C CA . PRO A 1 301 ? 11.410 8.334 0.999 1.00 92.44 301 PRO A CA 1
ATOM 2380 C C . PRO A 1 301 ? 12.418 9.349 0.451 1.00 92.44 301 PRO A C 1
ATOM 2382 O O . PRO A 1 301 ? 13.381 8.990 -0.229 1.00 92.44 301 PRO A O 1
ATOM 2385 N N . LYS A 1 302 ? 12.242 10.625 0.803 1.00 89.56 302 LYS A N 1
ATOM 2386 C CA . LYS A 1 302 ? 13.213 11.675 0.473 1.00 89.56 302 LYS A CA 1
ATOM 2387 C C . LYS A 1 302 ? 14.453 11.556 1.363 1.00 89.56 302 LYS A C 1
ATOM 2389 O O . LYS A 1 302 ? 14.523 12.143 2.442 1.00 89.56 302 LYS A O 1
ATOM 2394 N N . LEU A 1 303 ? 15.424 10.766 0.910 1.00 91.50 303 LEU A N 1
ATOM 2395 C CA . LEU A 1 303 ? 16.681 10.540 1.623 1.00 91.50 303 LEU A CA 1
ATOM 2396 C C . LEU A 1 303 ? 17.613 11.759 1.542 1.00 91.50 303 LEU A C 1
ATOM 2398 O O . LEU A 1 303 ? 17.644 12.478 0.541 1.00 91.50 303 LEU A O 1
ATOM 2402 N N . GLN A 1 304 ? 18.395 11.974 2.600 1.00 93.25 304 GLN A N 1
ATOM 2403 C CA . GLN A 1 304 ? 19.421 13.014 2.650 1.00 93.25 304 GLN A CA 1
ATOM 2404 C C . GLN A 1 304 ? 20.735 12.466 2.089 1.00 93.25 304 GLN A C 1
ATOM 2406 O O . GLN A 1 304 ? 21.360 11.600 2.697 1.00 93.25 304 GLN A O 1
ATOM 2411 N N . TRP A 1 305 ? 21.146 12.974 0.930 1.00 92.69 305 TRP A N 1
ATOM 2412 C CA . TRP A 1 305 ? 22.385 12.577 0.263 1.00 92.69 305 TRP A CA 1
ATOM 2413 C C . TRP A 1 305 ? 23.460 13.653 0.424 1.00 92.69 305 TRP A C 1
ATOM 2415 O O . TRP A 1 305 ? 23.181 14.842 0.275 1.00 92.69 305 TRP A O 1
ATOM 2425 N N . THR A 1 306 ? 24.701 13.230 0.664 1.00 94.25 306 THR A N 1
ATOM 2426 C CA . THR A 1 306 ? 25.900 14.076 0.593 1.00 94.25 306 THR A CA 1
ATOM 2427 C C . THR A 1 306 ? 26.835 13.528 -0.483 1.00 94.25 306 THR A C 1
ATOM 2429 O O . THR A 1 306 ? 26.991 12.314 -0.617 1.00 94.25 306 THR A O 1
ATOM 2432 N N . VAL A 1 307 ? 27.443 14.410 -1.281 1.00 91.94 307 VAL A N 1
ATOM 2433 C CA . VAL A 1 307 ? 28.384 14.025 -2.343 1.00 91.94 307 VAL A CA 1
ATOM 2434 C C . VAL A 1 307 ? 29.651 14.852 -2.199 1.00 91.94 307 VAL A C 1
ATOM 2436 O O . VAL A 1 307 ? 29.691 16.021 -2.578 1.00 91.94 307 VAL A O 1
ATOM 2439 N N . ASP A 1 308 ? 30.695 14.224 -1.668 1.00 94.00 308 ASP A N 1
ATOM 2440 C CA . ASP A 1 308 ? 31.999 14.848 -1.484 1.00 94.00 308 ASP A CA 1
ATOM 2441 C C . ASP A 1 308 ? 32.963 14.402 -2.585 1.00 94.00 308 ASP A C 1
ATOM 2443 O O . ASP A 1 308 ? 33.196 13.207 -2.796 1.00 94.00 308 ASP A O 1
ATOM 2447 N N . LYS A 1 309 ? 33.577 15.366 -3.279 1.00 89.31 309 LYS A N 1
ATOM 2448 C CA . LYS A 1 309 ? 34.680 15.077 -4.199 1.00 89.31 309 LYS A CA 1
ATOM 2449 C C . LYS A 1 309 ? 35.926 14.754 -3.376 1.00 89.31 309 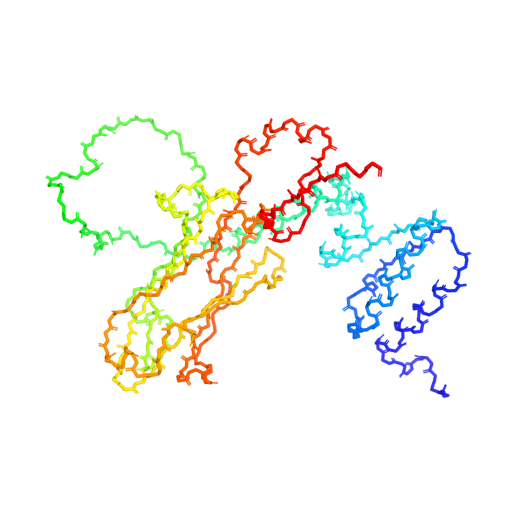LYS A C 1
ATOM 2451 O O . LYS A 1 309 ? 36.529 15.655 -2.796 1.00 89.31 309 LYS A O 1
ATOM 2456 N N . LYS A 1 310 ? 36.332 13.484 -3.346 1.00 80.25 310 LYS A N 1
ATOM 2457 C CA . LYS A 1 310 ? 37.626 13.103 -2.764 1.00 80.25 310 LYS A CA 1
ATOM 2458 C C . LYS A 1 310 ? 38.760 13.535 -3.699 1.00 80.25 310 LYS A C 1
ATOM 2460 O O . LYS A 1 310 ? 38.681 13.293 -4.904 1.00 80.25 310 LYS A O 1
ATOM 2465 N N . GLN A 1 311 ? 39.742 14.237 -3.133 1.00 73.12 311 GLN A N 1
ATOM 2466 C CA . GLN A 1 311 ? 41.016 14.554 -3.786 1.00 73.12 311 GLN A CA 1
ATOM 2467 C C . GLN A 1 311 ? 41.922 13.326 -3.813 1.00 73.12 311 GLN A C 1
ATOM 2469 O O . GLN A 1 311 ? 41.825 12.514 -2.863 1.00 73.12 311 GLN A O 1
#

Mean predicted aligned error: 15.41 Å

Sequence (311 aa):
MDTPVKNYSSGMYMRLAFAVIAHVDADIFLFDEVLSVGDAAFRFKCQRKINELVNAGKTIILVSHNLNDVANICPQCLLLDGGVVKASGQTFGILNDYMEASISESLSDTQQATYPEDKKFYDDKNSGQSIWERHPDNYNKPEKLPLPLIVWEGDNAPGNDLFCLRRVQVKAAGKELHEKVVIEDAIEISIAFEKKTDDVFIDMGFGLSDKSGVLVFISNTKEINHPESHKEKGFYESKAVIPGNWLNSSVYSLSIFVAKDKTENIMNLAFILSFKVEFSDAELQSEWRKYYPPDPGLLRPKLQWTVDKKQ